Protein AF-A0A0R3Q5J1-F1 (afdb_monomer_lite)

Organism: NCBI:txid42155

Radius of gyration: 32.71 Å; chains: 1; bounding box: 83×54×122 Å

InterPro domains:
  IPR005113 uDENN domain [PF03456] (85-144)
  IPR005113 uDENN domain [SM00800] (21-146)
  IPR047278 DENN domain-containing protein 5A/B [PTHR46070] (20-180)

pLDDT: mean 70.29, std 20.66, range [32.12, 95.69]

Structure (mmCIF, N/CA/C/O backbone):
data_AF-A0A0R3Q5J1-F1
#
_entry.id   AF-A0A0R3Q5J1-F1
#
loop_
_atom_site.group_PDB
_atom_site.id
_atom_site.type_symbol
_atom_site.label_atom_id
_atom_site.label_alt_id
_atom_site.label_comp_id
_atom_site.label_asym_id
_atom_site.label_entity_id
_atom_site.label_seq_id
_atom_site.pdbx_PDB_ins_code
_atom_site.Cartn_x
_atom_site.Cartn_y
_atom_site.Cartn_z
_atom_site.occupancy
_atom_site.B_iso_or_equiv
_atom_site.auth_seq_id
_atom_site.auth_comp_id
_atom_site.auth_asym_id
_atom_site.auth_atom_id
_atom_site.pdbx_PDB_model_num
ATOM 1 N N . MET A 1 1 ? 65.270 -3.700 -10.634 1.00 36.34 1 MET A N 1
ATOM 2 C CA . MET A 1 1 ? 64.526 -2.887 -11.616 1.00 36.34 1 MET A CA 1
ATOM 3 C C . MET A 1 1 ? 63.838 -3.846 -12.575 1.00 36.34 1 MET A C 1
ATOM 5 O O . MET A 1 1 ? 64.521 -4.727 -13.073 1.00 36.34 1 MET A O 1
ATOM 9 N N . THR A 1 2 ? 62.514 -3.686 -12.718 1.00 37.38 2 THR A N 1
ATOM 10 C CA . THR A 1 2 ? 61.612 -4.167 -13.798 1.00 37.38 2 THR A CA 1
ATOM 11 C C . THR A 1 2 ? 61.575 -5.684 -14.066 1.00 37.38 2 THR A C 1
ATOM 13 O O . THR A 1 2 ? 62.514 -6.232 -14.625 1.00 37.38 2 THR A O 1
ATOM 16 N N . SER A 1 3 ? 60.611 -6.461 -13.552 1.00 37.09 3 SER A N 1
ATOM 17 C CA . SER A 1 3 ? 59.202 -6.620 -13.993 1.00 37.09 3 SER A CA 1
ATOM 18 C C . SER A 1 3 ? 59.037 -6.899 -15.493 1.00 37.09 3 SER A C 1
ATOM 20 O O . SER A 1 3 ? 59.401 -6.052 -16.300 1.00 37.09 3 SER A O 1
ATOM 22 N N . ASN A 1 4 ? 58.439 -8.047 -15.844 1.00 35.47 4 ASN A N 1
ATOM 23 C CA . ASN A 1 4 ? 57.252 -8.103 -16.712 1.00 35.47 4 ASN A CA 1
ATOM 24 C C . ASN A 1 4 ? 56.649 -9.517 -16.755 1.00 35.47 4 ASN A C 1
ATOM 26 O O . ASN A 1 4 ? 57.120 -10.420 -17.442 1.00 35.47 4 ASN A O 1
ATOM 30 N N . VAL A 1 5 ? 55.571 -9.655 -15.983 1.00 43.50 5 VAL A N 1
ATOM 31 C CA . VAL A 1 5 ? 54.496 -10.637 -16.135 1.00 43.50 5 VAL A CA 1
ATOM 32 C C . VAL A 1 5 ? 53.726 -10.281 -17.410 1.00 43.50 5 VAL A C 1
ATOM 34 O O . VAL A 1 5 ? 53.378 -9.121 -17.609 1.00 43.50 5 VAL A O 1
ATOM 37 N N . SER A 1 6 ? 53.472 -11.262 -18.273 1.00 46.75 6 SER A N 1
ATOM 38 C CA . SER A 1 6 ? 52.493 -11.128 -19.362 1.00 46.75 6 SER A CA 1
ATOM 39 C C . SER A 1 6 ? 51.085 -11.351 -18.814 1.00 46.75 6 SER A C 1
ATOM 41 O O . SER A 1 6 ? 50.919 -12.244 -17.981 1.00 46.75 6 SER A O 1
ATOM 43 N N . PRO A 1 7 ? 50.071 -10.639 -19.330 1.00 45.69 7 PRO A N 1
ATOM 44 C CA . PRO A 1 7 ? 48.776 -11.290 -19.461 1.00 45.69 7 PRO A CA 1
ATOM 45 C C . PRO A 1 7 ? 48.072 -11.047 -20.805 1.00 45.69 7 PRO A C 1
ATOM 47 O O . PRO A 1 7 ? 48.042 -9.949 -21.349 1.00 45.69 7 PRO A O 1
ATOM 50 N N . GLU A 1 8 ? 47.485 -12.152 -21.264 1.00 32.75 8 GLU A N 1
ATOM 51 C CA . GLU A 1 8 ? 46.110 -12.283 -21.752 1.00 32.75 8 GLU A CA 1
ATOM 52 C C . GLU A 1 8 ? 45.700 -11.655 -23.092 1.00 32.75 8 GLU A C 1
ATOM 54 O O . GLU A 1 8 ? 45.437 -10.468 -23.258 1.00 32.75 8 GLU A O 1
ATOM 59 N N . THR A 1 9 ? 45.510 -12.572 -24.042 1.00 38.91 9 THR A N 1
ATOM 60 C CA . THR A 1 9 ? 44.512 -12.472 -25.104 1.00 38.91 9 THR A CA 1
ATOM 61 C C . THR A 1 9 ? 43.126 -12.675 -24.494 1.00 38.91 9 THR A C 1
ATOM 63 O O . THR A 1 9 ? 42.808 -13.797 -24.107 1.00 38.91 9 THR A O 1
ATOM 66 N N . THR A 1 10 ? 42.278 -11.646 -24.499 1.00 33.38 10 THR A N 1
ATOM 67 C CA . THR A 1 10 ? 40.829 -11.851 -24.366 1.00 33.38 10 THR A CA 1
ATOM 68 C C . THR A 1 10 ? 40.083 -10.889 -25.280 1.00 33.38 10 THR A C 1
ATOM 70 O O . THR A 1 10 ? 39.911 -9.707 -25.002 1.00 33.38 10 THR A O 1
ATOM 73 N N . THR A 1 11 ? 39.701 -11.447 -26.425 1.00 32.12 11 THR A N 1
ATOM 74 C CA . THR A 1 11 ? 38.614 -11.084 -27.332 1.00 32.12 11 THR A CA 1
ATOM 75 C C . THR A 1 11 ? 37.695 -9.967 -26.833 1.00 32.12 11 THR A C 1
ATOM 77 O O . THR A 1 11 ? 36.874 -10.163 -25.935 1.00 32.12 11 THR A O 1
ATOM 80 N N . SER A 1 12 ? 37.768 -8.815 -27.501 1.00 34.44 12 SER A N 1
ATOM 81 C CA . SER A 1 12 ? 36.749 -7.769 -27.461 1.00 34.44 12 SER A CA 1
ATOM 82 C C . SER A 1 12 ? 35.427 -8.327 -27.989 1.00 34.44 12 SER A C 1
ATOM 84 O O . SER A 1 12 ? 35.148 -8.296 -29.189 1.00 34.44 12 SER A O 1
ATOM 86 N N . THR A 1 13 ? 34.617 -8.868 -27.085 1.00 32.47 13 THR A N 1
ATOM 87 C CA . THR A 1 13 ? 33.225 -9.209 -27.367 1.00 32.47 13 THR A CA 1
ATOM 88 C C . THR A 1 13 ? 32.446 -7.902 -27.346 1.00 32.47 13 THR A C 1
ATOM 90 O O . THR A 1 13 ? 31.990 -7.448 -26.300 1.00 32.47 13 THR A O 1
ATOM 93 N N . VAL A 1 14 ? 32.351 -7.259 -28.509 1.00 38.06 14 VAL A N 1
ATOM 94 C CA . VAL A 1 14 ? 31.327 -6.247 -28.774 1.00 38.06 14 VAL A CA 1
ATOM 95 C C . VAL A 1 14 ? 29.992 -6.949 -28.549 1.00 38.06 14 VAL A C 1
ATOM 97 O O . VAL A 1 14 ? 29.598 -7.800 -29.347 1.00 38.06 14 VAL A O 1
ATOM 100 N N . GLN A 1 15 ? 29.346 -6.672 -27.413 1.00 33.09 15 GLN A N 1
ATOM 101 C CA . GLN A 1 15 ? 28.006 -7.181 -27.162 1.00 33.09 15 GLN A CA 1
ATOM 102 C C . GLN A 1 15 ? 27.093 -6.656 -28.276 1.00 33.09 15 GLN A C 1
ATOM 104 O O . GLN A 1 15 ? 27.110 -5.454 -28.558 1.00 33.09 15 GLN A O 1
ATOM 109 N N . PRO A 1 16 ? 26.322 -7.535 -28.935 1.00 35.88 16 PRO A N 1
ATOM 110 C CA . PRO A 1 16 ? 25.357 -7.095 -29.918 1.00 35.88 16 PRO A CA 1
ATOM 111 C C . PRO A 1 16 ? 24.346 -6.212 -29.190 1.00 35.88 16 PRO A C 1
ATOM 113 O O . PRO A 1 16 ? 23.821 -6.604 -28.148 1.00 35.88 16 PRO A O 1
ATOM 116 N N . SER A 1 17 ? 24.098 -5.022 -29.735 1.00 49.28 17 SER A N 1
ATOM 117 C CA . SER A 1 17 ? 22.930 -4.207 -29.418 1.00 49.28 17 SER A CA 1
ATOM 118 C C . SER A 1 17 ? 21.705 -5.115 -29.506 1.00 49.28 17 SER A C 1
ATOM 120 O O . SER A 1 17 ? 21.282 -5.471 -30.610 1.00 49.28 17 SER A O 1
ATOM 122 N N . SER A 1 18 ? 21.220 -5.584 -28.355 1.00 49.28 18 SER A N 1
ATOM 123 C CA . SER A 1 18 ? 20.089 -6.498 -28.290 1.00 49.28 18 SER A CA 1
ATOM 124 C C . SER A 1 18 ? 18.917 -5.799 -28.949 1.00 49.28 18 SER A C 1
ATOM 126 O O . SER A 1 18 ? 18.608 -4.658 -28.599 1.00 49.28 18 SER A O 1
ATOM 128 N N . ALA A 1 19 ? 18.344 -6.470 -29.946 1.00 47.12 19 ALA A N 1
ATOM 129 C CA . ALA A 1 19 ? 17.137 -6.065 -30.637 1.00 47.12 19 ALA A CA 1
ATOM 130 C C . ALA A 1 19 ? 16.158 -5.426 -29.647 1.00 47.12 19 ALA A C 1
ATOM 132 O O . ALA A 1 19 ? 15.981 -5.937 -28.542 1.00 47.12 19 ALA A O 1
ATOM 133 N N . ASN A 1 20 ? 15.565 -4.294 -30.027 1.00 59.03 20 ASN A N 1
ATOM 134 C CA . ASN A 1 20 ? 14.457 -3.720 -29.280 1.00 59.03 20 ASN A CA 1
ATOM 135 C C . ASN A 1 20 ? 13.336 -4.767 -29.244 1.00 59.03 20 ASN A C 1
ATOM 137 O O . ASN A 1 20 ? 12.525 -4.843 -30.168 1.00 59.03 20 ASN A O 1
ATOM 141 N N . ASP A 1 21 ? 13.316 -5.576 -28.189 1.00 61.09 21 ASP A N 1
ATOM 142 C CA . ASP A 1 21 ? 12.186 -6.394 -27.787 1.00 61.09 21 ASP A CA 1
ATOM 143 C C . ASP A 1 21 ? 11.100 -5.408 -27.354 1.00 61.09 21 ASP A C 1
ATOM 145 O O . ASP A 1 21 ? 10.974 -5.045 -26.186 1.00 61.09 21 ASP A O 1
ATOM 149 N N . LEU A 1 22 ? 10.376 -4.874 -28.339 1.00 67.81 22 LEU A N 1
ATOM 150 C CA . LEU A 1 22 ? 9.268 -3.952 -28.130 1.00 67.81 22 LEU A CA 1
ATOM 151 C C . LEU A 1 22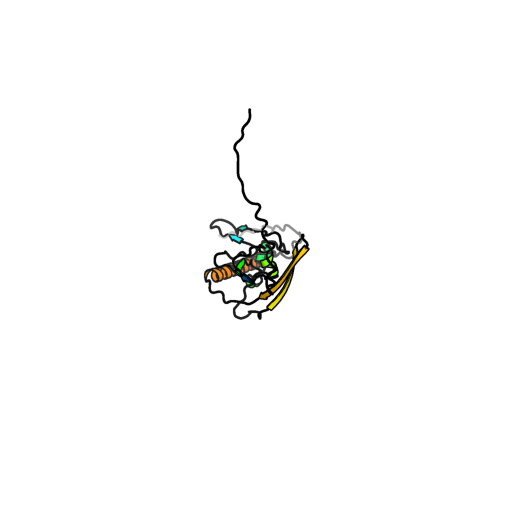 ? 8.133 -4.726 -27.457 1.00 67.81 22 LEU A C 1
ATOM 153 O O . LEU A 1 22 ? 7.233 -5.253 -28.110 1.00 67.81 22 LEU A O 1
ATOM 157 N N . THR A 1 23 ? 8.202 -4.830 -26.136 1.00 73.50 23 THR A N 1
ATOM 158 C CA . THR A 1 23 ? 7.112 -5.343 -25.314 1.00 73.50 23 THR A CA 1
ATOM 159 C C . THR A 1 23 ? 6.129 -4.213 -25.024 1.00 73.50 23 THR A C 1
ATOM 161 O O . THR A 1 23 ? 6.503 -3.047 -24.922 1.00 73.50 23 THR A O 1
ATOM 164 N N . LEU A 1 24 ? 4.840 -4.542 -24.920 1.00 81.81 24 LEU A N 1
ATOM 165 C CA . LEU A 1 24 ? 3.816 -3.557 -24.550 1.00 81.81 24 LEU A CA 1
ATOM 166 C C . LEU A 1 24 ? 3.981 -3.068 -23.103 1.00 81.81 24 LEU A C 1
ATOM 168 O O . LEU A 1 24 ? 3.527 -1.978 -22.767 1.00 81.81 24 LEU A O 1
ATOM 172 N N . VAL A 1 25 ? 4.588 -3.898 -22.251 1.00 85.75 25 VAL A N 1
ATOM 173 C CA . VAL A 1 25 ? 4.807 -3.653 -20.827 1.00 85.75 25 VAL A CA 1
ATOM 174 C C . VAL A 1 25 ? 6.177 -4.208 -20.454 1.00 85.75 25 VAL A C 1
ATOM 176 O O . VAL A 1 25 ? 6.401 -5.409 -20.589 1.00 85.75 25 VAL A O 1
ATOM 179 N N . ASP A 1 26 ? 7.051 -3.345 -19.935 1.00 84.94 26 ASP A N 1
ATOM 180 C CA . ASP A 1 26 ? 8.413 -3.726 -19.543 1.00 84.94 26 ASP A CA 1
ATOM 181 C C . ASP A 1 26 ? 8.437 -4.647 -18.315 1.00 84.94 26 ASP A C 1
ATOM 183 O O . ASP A 1 26 ? 9.295 -5.525 -18.196 1.00 84.94 26 ASP A O 1
ATOM 187 N N . TYR A 1 27 ? 7.532 -4.411 -17.358 1.00 87.31 27 TYR A N 1
ATOM 188 C CA . TYR A 1 27 ? 7.432 -5.180 -16.122 1.00 87.31 27 TYR A CA 1
ATOM 189 C C . TYR A 1 27 ? 6.101 -4.970 -15.390 1.00 87.31 27 TYR A C 1
ATOM 191 O O . TYR A 1 27 ? 5.410 -3.968 -15.562 1.00 87.31 27 TYR A O 1
ATOM 199 N N . PHE A 1 28 ? 5.811 -5.896 -14.483 1.00 90.75 28 PHE A N 1
ATOM 200 C CA . PHE A 1 28 ? 4.768 -5.822 -13.472 1.00 90.75 28 PHE A CA 1
ATOM 201 C C . PHE A 1 28 ? 5.412 -5.835 -12.087 1.00 90.75 28 PHE A C 1
ATOM 203 O O . PHE A 1 28 ? 6.414 -6.518 -11.867 1.00 90.75 28 PHE A O 1
ATOM 210 N N . VAL A 1 29 ? 4.822 -5.100 -11.150 1.00 92.06 29 VAL A N 1
ATOM 211 C CA . VAL A 1 29 ? 5.207 -5.104 -9.735 1.00 92.06 29 VAL A CA 1
ATOM 212 C C . VAL A 1 29 ? 3.961 -5.276 -8.881 1.00 92.06 29 VAL A C 1
ATOM 214 O O . VAL A 1 29 ? 2.929 -4.664 -9.152 1.00 92.06 29 VAL A O 1
ATOM 217 N N . LEU A 1 30 ? 4.069 -6.105 -7.849 1.00 93.25 30 LEU A N 1
ATOM 218 C CA . LEU A 1 30 ? 3.089 -6.217 -6.783 1.00 93.25 30 LEU A CA 1
ATOM 219 C C . LEU A 1 30 ? 3.676 -5.556 -5.539 1.00 93.25 30 LEU A C 1
ATOM 221 O O . LEU A 1 30 ? 4.748 -5.941 -5.075 1.00 93.25 30 LEU A O 1
ATOM 225 N N . VAL A 1 31 ? 2.977 -4.548 -5.028 1.00 92.44 31 VAL A N 1
ATOM 226 C CA . VAL A 1 31 ? 3.389 -3.739 -3.878 1.00 92.44 31 VAL A CA 1
ATOM 227 C C . VAL A 1 31 ? 2.342 -3.897 -2.782 1.00 92.44 31 VAL A C 1
ATOM 229 O O . VAL A 1 31 ? 1.148 -3.868 -3.074 1.00 92.44 31 VAL A O 1
ATOM 232 N N . GLY A 1 32 ? 2.772 -4.068 -1.535 1.00 90.94 32 GLY A N 1
ATOM 233 C CA . GLY A 1 32 ? 1.856 -4.274 -0.418 1.00 90.94 32 GLY A CA 1
ATOM 234 C C . G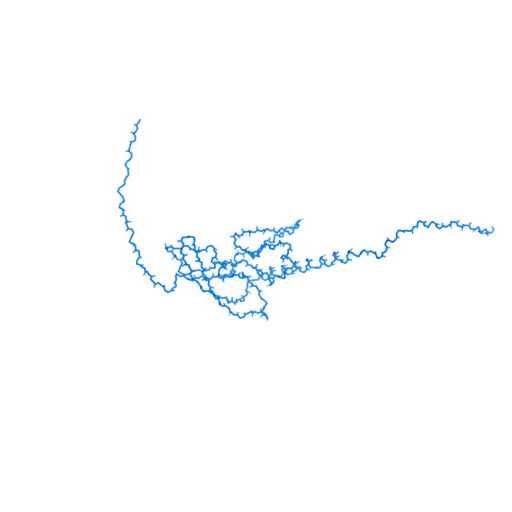LY A 1 32 ? 2.564 -4.418 0.924 1.00 90.94 32 GLY A C 1
ATOM 235 O O . GLY A 1 32 ? 3.678 -3.931 1.104 1.00 90.94 32 GLY A O 1
ATOM 236 N N . HIS A 1 33 ? 1.893 -5.067 1.873 1.00 88.75 33 HIS A N 1
ATOM 237 C CA . HIS A 1 33 ? 2.475 -5.414 3.166 1.00 88.75 33 HIS A CA 1
ATOM 238 C C . HIS A 1 33 ? 3.330 -6.680 3.048 1.00 88.75 33 HIS A C 1
ATOM 240 O O . HIS A 1 33 ? 2.835 -7.713 2.600 1.00 88.75 33 HIS A O 1
ATOM 246 N N . ASP A 1 34 ? 4.594 -6.613 3.465 1.00 86.50 34 ASP A N 1
ATOM 247 C CA . ASP A 1 34 ? 5.428 -7.804 3.639 1.00 86.50 34 ASP A CA 1
ATOM 248 C C . ASP A 1 34 ? 5.189 -8.399 5.029 1.00 86.50 34 ASP A C 1
ATOM 250 O O . ASP A 1 34 ? 5.483 -7.760 6.035 1.00 86.50 34 ASP A O 1
ATOM 254 N N . ASN A 1 35 ? 4.706 -9.642 5.075 1.00 78.88 35 ASN A N 1
ATOM 255 C CA . ASN A 1 35 ? 4.419 -10.373 6.314 1.00 78.88 35 ASN A CA 1
ATOM 256 C C . ASN A 1 35 ? 5.668 -10.611 7.188 1.00 78.88 35 ASN A C 1
ATOM 258 O O . ASN A 1 35 ? 5.547 -10.943 8.366 1.00 78.88 35 ASN A O 1
ATOM 262 N N . ASN A 1 36 ? 6.874 -10.495 6.622 1.00 73.06 36 ASN A N 1
ATOM 263 C CA . ASN A 1 36 ? 8.127 -10.591 7.377 1.00 73.06 36 ASN A CA 1
ATOM 264 C C . ASN A 1 36 ? 8.617 -9.229 7.876 1.00 73.06 36 ASN A C 1
ATOM 266 O O . ASN A 1 36 ? 9.463 -9.168 8.772 1.00 73.06 36 ASN A O 1
ATOM 270 N N . ALA A 1 37 ? 8.102 -8.142 7.303 1.00 66.06 37 ALA A N 1
ATOM 271 C CA . ALA A 1 37 ? 8.396 -6.800 7.754 1.00 66.06 37 ALA A CA 1
ATOM 272 C C . ALA A 1 37 ? 7.468 -6.448 8.920 1.00 66.06 37 ALA A C 1
ATOM 274 O O . ALA A 1 37 ? 6.251 -6.614 8.861 1.00 66.06 37 ALA A O 1
ATOM 275 N N . PHE A 1 38 ? 8.039 -5.898 9.991 1.00 63.00 38 PHE A N 1
ATOM 276 C CA . PHE A 1 38 ? 7.224 -5.221 10.994 1.00 63.00 38 PHE A CA 1
ATOM 277 C C . PHE A 1 38 ? 6.439 -4.099 10.317 1.00 63.00 38 PHE A C 1
ATOM 279 O O . PHE A 1 38 ? 6.951 -3.472 9.386 1.00 63.00 38 PHE A O 1
ATOM 286 N N . LEU A 1 39 ? 5.222 -3.822 10.794 1.00 61.94 39 LEU A N 1
ATOM 287 C CA . LEU A 1 39 ? 4.503 -2.636 10.354 1.00 61.94 39 LEU A CA 1
ATOM 288 C C . LEU A 1 39 ? 5.315 -1.397 10.697 1.00 61.94 39 LEU A C 1
ATOM 290 O O . LEU A 1 39 ? 5.275 -0.870 11.807 1.00 61.94 39 LEU A O 1
ATOM 294 N N . GLN A 1 40 ? 6.023 -0.912 9.694 1.00 58.16 40 GLN A N 1
ATOM 295 C CA . GLN A 1 40 ? 6.558 0.420 9.695 1.00 58.16 40 GLN A CA 1
ATOM 296 C C . GLN A 1 40 ? 5.376 1.305 9.321 1.00 58.16 40 GLN A C 1
ATOM 298 O O . GLN A 1 40 ? 5.110 1.595 8.155 1.00 58.16 40 GLN A O 1
ATOM 303 N N . ALA A 1 41 ? 4.636 1.757 10.335 1.00 51.03 41 ALA A N 1
ATOM 304 C CA . ALA A 1 41 ? 4.147 3.119 10.218 1.00 51.03 41 ALA A CA 1
ATOM 305 C C . ALA A 1 41 ? 5.380 3.993 9.942 1.00 51.03 41 ALA A C 1
ATOM 307 O O . ALA A 1 41 ? 6.509 3.605 10.250 1.00 51.03 41 ALA A O 1
ATOM 308 N N . THR A 1 42 ? 5.204 5.209 9.458 1.00 51.12 42 THR A N 1
ATOM 309 C CA . THR A 1 42 ? 6.289 6.206 9.415 1.00 51.12 42 THR A CA 1
ATOM 310 C C . THR A 1 42 ? 6.919 6.489 10.814 1.00 51.12 42 THR A C 1
ATOM 312 O O . THR A 1 42 ? 7.731 7.386 10.971 1.00 51.12 42 THR A O 1
ATOM 315 N N . ILE A 1 43 ? 6.583 5.695 11.839 1.00 45.69 43 ILE A N 1
ATOM 316 C CA . ILE A 1 43 ? 7.076 5.629 13.208 1.00 45.69 43 ILE A CA 1
ATOM 317 C C . ILE A 1 43 ? 7.260 4.143 13.592 1.00 45.69 43 ILE A C 1
ATOM 319 O O . ILE A 1 43 ? 6.282 3.394 13.634 1.00 45.69 43 ILE A O 1
ATOM 323 N N . LEU A 1 44 ? 8.481 3.715 13.939 1.00 48.09 44 LEU A N 1
ATOM 324 C CA . LEU A 1 44 ? 8.693 2.484 14.714 1.00 48.09 44 LEU A CA 1
ATOM 325 C C . LEU A 1 44 ? 8.483 2.798 16.201 1.00 48.09 44 LEU A C 1
ATOM 327 O O . LEU A 1 44 ? 9.187 3.643 16.750 1.00 48.09 44 LEU A O 1
ATOM 331 N N . ILE A 1 45 ? 7.537 2.113 16.851 1.00 47.81 45 ILE A N 1
ATOM 332 C CA . ILE A 1 45 ? 7.305 2.194 18.302 1.00 47.81 45 ILE A CA 1
ATOM 333 C C . ILE A 1 45 ? 7.974 0.985 18.958 1.00 47.81 45 ILE A C 1
ATOM 335 O O . ILE A 1 45 ? 7.486 -0.137 18.825 1.00 47.81 45 ILE A O 1
ATOM 339 N N . PHE A 1 46 ? 9.092 1.198 19.658 1.00 41.53 46 PHE A N 1
ATOM 340 C CA . PHE A 1 46 ? 9.702 0.168 20.504 1.00 41.53 46 PHE A CA 1
ATOM 341 C C . PHE A 1 46 ? 9.163 0.268 21.935 1.00 41.53 46 PHE A C 1
ATOM 343 O O . PHE A 1 46 ? 9.271 1.311 22.586 1.00 41.53 46 PHE A O 1
ATOM 350 N N . PHE A 1 47 ? 8.622 -0.842 22.439 1.00 43.81 47 PHE A N 1
ATOM 351 C CA . PHE A 1 47 ? 8.290 -1.014 23.851 1.00 43.81 47 PHE A CA 1
ATOM 352 C C . PHE A 1 47 ? 9.511 -1.587 24.580 1.00 43.81 47 PHE A C 1
ATOM 354 O O . PHE A 1 47 ? 9.971 -2.679 24.252 1.00 43.81 47 PHE A O 1
ATOM 361 N N . SER A 1 48 ? 10.040 -0.854 25.564 1.00 41.97 48 SER A N 1
ATOM 362 C CA . SER A 1 48 ? 10.998 -1.398 26.532 1.00 41.97 48 SER A CA 1
ATOM 363 C C . SER A 1 48 ? 10.324 -1.544 27.896 1.00 41.97 48 SER A C 1
ATOM 365 O O . SER A 1 48 ? 9.514 -0.703 28.282 1.00 41.97 48 SER A O 1
ATOM 367 N N . GLU A 1 49 ? 10.677 -2.602 28.626 1.00 51.41 49 GLU A N 1
ATOM 368 C CA . GLU A 1 49 ? 10.138 -2.948 29.953 1.00 51.41 49 GLU A CA 1
ATOM 369 C C . GLU A 1 49 ? 10.418 -1.891 31.041 1.00 51.41 49 GLU A C 1
ATOM 371 O O . GLU A 1 49 ? 9.908 -2.004 32.154 1.00 51.41 49 GLU A O 1
ATOM 376 N N . THR A 1 50 ? 11.227 -0.857 30.770 1.00 48.19 50 THR A N 1
ATOM 377 C CA . THR A 1 50 ? 11.683 0.065 31.822 1.00 48.19 50 THR A CA 1
ATOM 378 C C . THR A 1 50 ? 11.552 1.553 31.534 1.00 48.19 50 THR A C 1
ATOM 380 O O . THR A 1 50 ? 11.540 2.303 32.505 1.00 48.19 50 THR A O 1
ATOM 383 N N . PHE A 1 51 ? 11.406 2.039 30.297 1.00 42.31 51 PHE A N 1
ATOM 384 C CA . PHE A 1 51 ? 11.173 3.475 30.065 1.00 42.31 51 PHE A CA 1
ATOM 385 C C . PHE A 1 51 ? 10.581 3.772 28.674 1.00 42.31 51 PHE A C 1
ATOM 387 O O . PHE A 1 51 ? 10.636 2.937 27.775 1.00 42.31 51 PHE A O 1
ATOM 394 N N . GLN A 1 52 ? 9.986 4.966 28.572 1.00 42.56 52 GLN A N 1
ATOM 395 C CA . GLN A 1 52 ? 9.040 5.483 27.570 1.00 42.56 52 GLN A CA 1
ATOM 396 C C . GLN A 1 52 ? 9.188 5.021 26.110 1.00 42.56 52 GLN A C 1
ATOM 398 O O . GLN A 1 52 ? 10.293 4.837 25.613 1.00 42.56 52 GLN A O 1
ATOM 403 N N . ILE A 1 53 ? 8.027 4.943 25.441 1.00 49.06 53 ILE A N 1
ATOM 404 C CA . ILE A 1 53 ? 7.809 4.779 23.992 1.00 49.06 53 ILE A CA 1
ATOM 405 C C . ILE A 1 53 ? 8.962 5.419 23.205 1.00 49.06 53 ILE A C 1
ATOM 407 O O . ILE A 1 53 ? 9.052 6.642 23.097 1.00 49.06 53 ILE A O 1
ATOM 411 N N . LEU A 1 54 ? 9.858 4.585 22.673 1.00 44.25 54 LEU A N 1
ATOM 412 C CA . LEU A 1 54 ? 10.936 5.035 21.803 1.00 44.25 54 LEU A CA 1
ATOM 413 C C . LEU A 1 54 ? 10.388 5.056 20.378 1.00 44.25 54 LEU A C 1
ATOM 415 O O . LEU A 1 54 ? 10.246 4.008 19.747 1.00 44.25 54 LEU A O 1
ATOM 419 N N . VAL A 1 55 ? 10.058 6.255 19.900 1.00 44.84 55 VAL A N 1
ATOM 420 C CA . VAL A 1 55 ? 9.719 6.500 18.498 1.00 44.84 55 VAL A CA 1
ATOM 421 C C . VAL A 1 55 ? 11.019 6.625 17.711 1.00 44.84 55 VAL A C 1
ATOM 423 O O . VAL A 1 55 ? 11.719 7.629 17.831 1.00 44.84 55 VAL A O 1
ATOM 426 N N . LEU A 1 56 ? 11.361 5.609 16.918 1.00 39.81 56 LEU A N 1
ATOM 427 C CA . LEU A 1 56 ? 12.480 5.692 15.982 1.00 39.81 56 LEU A CA 1
ATOM 428 C C . LEU A 1 56 ? 11.947 6.003 14.578 1.00 39.81 56 LEU A C 1
ATOM 430 O O . LEU A 1 56 ? 11.127 5.267 14.028 1.00 39.81 56 LEU A O 1
ATOM 434 N N . PHE A 1 57 ? 12.420 7.110 14.010 1.00 41.53 57 PHE A N 1
ATOM 435 C CA . PHE A 1 57 ? 12.103 7.549 12.655 1.00 41.53 57 PHE A CA 1
ATOM 436 C C . PHE A 1 57 ? 13.113 6.925 11.680 1.00 41.53 57 PHE A C 1
ATOM 438 O O . PHE A 1 57 ? 14.317 7.143 11.817 1.00 41.53 57 PHE A O 1
ATOM 445 N N . GLN A 1 58 ? 12.646 6.146 10.705 1.00 36.03 58 GLN A N 1
ATOM 446 C CA . GLN A 1 58 ? 13.415 5.899 9.484 1.00 36.03 58 GLN A CA 1
ATOM 447 C C . GLN A 1 58 ? 12.920 6.913 8.454 1.00 36.03 58 GLN A C 1
ATOM 449 O O . GLN A 1 58 ? 11.814 6.792 7.927 1.00 36.03 58 GLN A O 1
ATOM 454 N N . ILE A 1 59 ? 13.722 7.956 8.235 1.00 36.81 59 ILE A N 1
ATOM 455 C CA . ILE A 1 59 ? 13.532 8.876 7.112 1.00 36.81 59 ILE A CA 1
ATOM 456 C C . ILE A 1 59 ? 14.021 8.128 5.880 1.00 36.81 59 ILE A C 1
ATOM 458 O O . ILE A 1 59 ? 15.226 8.041 5.665 1.00 36.81 59 ILE A O 1
ATOM 462 N N . GLU A 1 60 ? 13.114 7.610 5.062 1.00 36.28 60 GLU A N 1
ATOM 463 C CA . GLU A 1 60 ? 13.451 7.436 3.653 1.00 36.28 60 GLU A CA 1
ATOM 464 C C . GLU A 1 60 ? 13.296 8.811 2.978 1.00 36.28 60 GLU A C 1
ATOM 466 O O . GLU A 1 60 ? 12.246 9.458 3.119 1.00 36.28 60 GLU A O 1
ATOM 471 N N . PRO A 1 61 ? 14.341 9.327 2.309 1.00 32.97 61 PRO A N 1
ATOM 472 C CA . PRO A 1 61 ? 14.365 10.684 1.783 1.00 32.97 61 PRO A CA 1
ATOM 473 C C . PRO A 1 61 ? 13.469 10.762 0.541 1.00 32.97 61 PRO A C 1
ATOM 475 O O . PRO A 1 61 ? 13.924 10.555 -0.577 1.00 32.97 61 PRO A O 1
ATOM 478 N N . GLY A 1 62 ? 12.175 11.043 0.718 1.00 37.69 62 GLY A N 1
ATOM 479 C CA . GLY A 1 62 ? 11.284 11.195 -0.442 1.00 37.69 62 GLY A CA 1
ATOM 480 C C . GLY A 1 62 ? 9.782 11.351 -0.202 1.00 37.69 62 GLY A C 1
ATOM 481 O O . GLY A 1 62 ? 9.042 11.443 -1.176 1.00 37.69 62 GLY A O 1
ATOM 482 N N . GLY A 1 63 ? 9.297 11.393 1.042 1.00 42.19 63 GLY A N 1
ATOM 483 C CA . GLY A 1 63 ? 7.871 11.567 1.344 1.00 42.19 63 GLY A CA 1
ATOM 484 C C . GLY A 1 63 ? 7.587 12.898 2.032 1.00 42.19 63 GLY A C 1
ATOM 485 O O . GLY A 1 63 ? 7.975 13.105 3.178 1.00 42.19 63 GLY A O 1
ATOM 486 N N . THR A 1 64 ? 6.894 13.811 1.353 1.00 44.22 64 THR A N 1
ATOM 487 C CA . THR A 1 64 ? 6.350 15.029 1.965 1.00 44.22 64 THR A CA 1
ATOM 488 C C . THR A 1 64 ? 5.346 14.647 3.049 1.00 44.22 64 THR A C 1
ATOM 490 O O . THR A 1 64 ? 4.315 14.067 2.717 1.00 44.22 64 THR A O 1
ATOM 493 N N . ASN A 1 65 ? 5.685 14.930 4.310 1.00 46.41 65 ASN A N 1
ATOM 494 C CA . ASN A 1 65 ? 4.847 15.409 5.422 1.00 46.41 65 ASN A CA 1
ATOM 495 C C . ASN A 1 65 ? 5.601 15.096 6.726 1.00 46.41 65 ASN A C 1
ATOM 497 O O . ASN A 1 65 ? 5.444 14.020 7.296 1.00 46.41 65 ASN A O 1
ATOM 501 N N . ASN A 1 66 ? 6.438 16.033 7.184 1.00 50.06 66 ASN A N 1
ATOM 502 C CA . ASN A 1 66 ? 7.008 16.020 8.537 1.00 50.06 66 ASN A CA 1
ATOM 503 C C . ASN A 1 66 ? 5.878 16.273 9.553 1.00 50.06 66 ASN A C 1
ATOM 505 O O . ASN A 1 66 ? 5.783 17.364 10.110 1.00 50.06 66 ASN A O 1
ATOM 509 N N . LEU A 1 67 ? 4.984 15.302 9.751 1.00 54.59 67 LEU A N 1
ATOM 510 C CA . LEU A 1 67 ? 4.200 15.258 10.980 1.00 54.59 67 LEU A CA 1
ATOM 511 C C . LEU A 1 67 ? 5.160 14.845 12.086 1.00 54.59 67 LEU A C 1
ATOM 513 O O . LEU A 1 67 ? 5.843 13.825 11.971 1.00 54.59 67 LEU A O 1
ATOM 517 N N . ASP A 1 68 ? 5.223 15.655 13.138 1.00 58.50 68 ASP A N 1
ATOM 518 C CA . ASP A 1 68 ? 5.988 15.306 14.327 1.00 58.50 68 ASP A CA 1
ATOM 519 C C . ASP A 1 68 ? 5.487 13.949 14.851 1.00 58.50 68 ASP A C 1
ATOM 521 O O . ASP A 1 68 ? 4.294 13.639 14.788 1.00 58.50 68 ASP A O 1
ATOM 525 N N . ALA A 1 69 ? 6.390 13.119 15.363 1.00 59.22 69 ALA A N 1
ATOM 526 C CA . ALA A 1 69 ? 6.077 11.783 15.867 1.00 59.22 69 ALA A CA 1
ATOM 527 C C . ALA A 1 69 ? 4.911 11.796 16.873 1.00 59.22 69 ALA A C 1
ATOM 529 O O . ALA A 1 69 ? 4.081 10.885 16.912 1.00 59.22 69 ALA A O 1
ATOM 530 N N . ALA A 1 70 ? 4.836 12.868 17.662 1.00 65.38 70 ALA A N 1
ATOM 531 C CA . ALA A 1 70 ? 3.766 13.114 18.612 1.00 65.38 70 ALA A CA 1
ATOM 532 C C . ALA A 1 70 ? 2.404 13.353 17.940 1.00 65.38 70 ALA A C 1
ATOM 534 O O . ALA A 1 70 ? 1.381 12.964 18.493 1.00 65.38 70 ALA A O 1
ATOM 535 N N . GLU A 1 71 ? 2.369 13.967 16.757 1.00 71.38 71 GLU A N 1
ATOM 536 C CA . GLU A 1 71 ? 1.137 14.300 16.040 1.00 71.38 71 GLU A CA 1
ATOM 537 C C . GLU A 1 71 ? 0.441 13.048 15.494 1.00 71.38 71 GLU A C 1
ATOM 539 O O . GLU A 1 71 ? -0.775 12.900 15.614 1.00 71.38 71 GLU A O 1
ATOM 544 N N . LEU A 1 72 ? 1.218 12.080 15.003 1.00 73.56 72 LEU A N 1
ATOM 545 C CA . LEU A 1 72 ? 0.692 10.800 14.523 1.00 73.56 72 LEU A CA 1
ATOM 546 C C . LEU A 1 72 ? 0.022 9.974 15.631 1.00 73.56 72 LEU A C 1
ATOM 548 O O . LEU A 1 72 ? -0.918 9.232 15.342 1.00 73.56 72 LEU A O 1
ATOM 552 N N . LEU A 1 73 ? 0.425 10.133 16.899 1.00 77.69 73 LEU A N 1
ATOM 553 C CA . LEU A 1 73 ? -0.256 9.495 18.033 1.00 77.69 73 LEU A CA 1
ATOM 554 C C . LEU A 1 73 ? -1.698 9.994 18.209 1.00 77.69 73 LEU A C 1
ATOM 556 O O . LEU A 1 73 ? -2.539 9.247 18.709 1.00 77.69 73 LEU A O 1
ATOM 560 N N . TYR A 1 74 ? -2.007 11.211 17.754 1.00 83.38 74 TYR A N 1
ATOM 561 C CA . TYR A 1 74 ? -3.359 11.779 17.765 1.00 83.38 74 TYR A CA 1
ATOM 562 C C . TYR A 1 74 ? -4.172 11.441 16.513 1.00 83.38 74 TYR A C 1
ATOM 564 O O . TYR A 1 74 ? -5.367 11.723 16.484 1.00 83.38 74 TYR A O 1
ATOM 572 N N . ILE A 1 75 ? -3.561 10.813 15.508 1.00 86.94 75 ILE A N 1
ATOM 573 C CA . ILE A 1 75 ? -4.262 10.321 14.321 1.00 86.94 75 ILE A CA 1
ATOM 574 C C . ILE A 1 75 ? -4.681 8.864 14.572 1.00 86.94 75 ILE A C 1
ATOM 576 O O . ILE A 1 75 ? -3.825 8.056 14.968 1.00 86.94 75 ILE A O 1
ATOM 580 N N . PRO A 1 76 ? -5.958 8.495 14.351 1.00 89.12 76 PRO A N 1
ATOM 581 C CA . PRO A 1 76 ? -6.420 7.117 14.485 1.00 89.12 76 PRO A CA 1
ATOM 582 C C . PRO A 1 76 ? -5.593 6.155 13.617 1.00 89.12 76 PRO A C 1
ATOM 584 O O . PRO A 1 76 ? -5.318 6.484 12.465 1.00 89.12 76 PRO A O 1
ATOM 587 N N . PRO A 1 77 ? -5.219 4.952 14.097 1.00 89.00 77 PRO A N 1
ATOM 588 C CA . PRO A 1 77 ? -4.357 4.031 13.345 1.00 89.00 77 PRO A CA 1
ATOM 589 C C . PRO A 1 77 ? -4.837 3.715 11.921 1.00 89.00 77 PRO A C 1
ATOM 591 O O . PRO A 1 77 ? -4.033 3.697 10.998 1.00 89.00 77 PRO A O 1
ATOM 594 N N . LEU A 1 78 ? -6.146 3.551 11.718 1.00 90.31 78 LEU A N 1
ATOM 595 C CA . LEU A 1 78 ? -6.725 3.278 10.394 1.00 90.31 78 LEU A CA 1
ATOM 596 C C . LEU A 1 78 ? -6.657 4.481 9.434 1.00 90.31 78 LEU A C 1
ATOM 598 O O . LEU A 1 78 ? -6.724 4.312 8.221 1.00 90.31 78 LEU A O 1
ATOM 602 N N . GLU A 1 79 ? -6.487 5.696 9.958 1.00 89.69 79 GLU A N 1
ATOM 603 C CA . GLU A 1 79 ? -6.310 6.910 9.155 1.00 89.69 79 GLU A CA 1
ATOM 604 C C . GLU A 1 79 ? -4.836 7.182 8.816 1.00 89.69 79 GLU A C 1
ATOM 606 O O . GLU A 1 79 ? -4.541 8.021 7.956 1.00 89.69 79 GLU A O 1
ATOM 611 N N . ARG A 1 80 ? -3.904 6.452 9.446 1.00 86.94 80 ARG A N 1
ATOM 612 C CA . ARG A 1 80 ? -2.465 6.564 9.187 1.00 86.94 80 ARG A CA 1
ATOM 613 C C . ARG A 1 80 ? -2.086 5.936 7.845 1.00 86.94 80 ARG A C 1
ATOM 615 O O . ARG A 1 80 ? -2.795 5.109 7.275 1.00 86.94 80 ARG A O 1
ATOM 622 N N . SER A 1 81 ? -0.922 6.348 7.355 1.00 85.50 81 SER A N 1
ATOM 623 C CA . SER A 1 81 ? -0.255 5.758 6.199 1.00 85.50 81 SER A CA 1
ATOM 624 C C . SER A 1 81 ? 0.902 4.885 6.675 1.00 85.50 81 SER A C 1
ATOM 626 O O . SER A 1 81 ? 1.709 5.319 7.498 1.00 85.50 81 SER A O 1
ATOM 628 N N . TYR A 1 82 ? 0.991 3.671 6.142 1.00 86.69 82 TYR A N 1
ATOM 629 C CA . TYR A 1 82 ? 2.040 2.701 6.439 1.00 86.69 82 TYR A CA 1
ATOM 630 C C . TYR A 1 82 ? 2.955 2.514 5.228 1.00 86.69 82 TYR A C 1
ATOM 632 O O . TYR A 1 82 ? 2.581 2.803 4.086 1.00 86.69 82 TYR A O 1
ATOM 640 N N . VAL A 1 83 ? 4.169 2.036 5.485 1.00 85.38 83 VAL A N 1
ATOM 641 C CA . VAL A 1 83 ? 5.155 1.744 4.447 1.00 85.38 83 VAL A CA 1
ATOM 642 C C . VAL A 1 83 ? 4.778 0.437 3.752 1.00 85.38 83 VAL A C 1
ATOM 644 O O . VAL A 1 83 ? 4.525 -0.578 4.402 1.00 85.38 83 VAL A O 1
ATOM 647 N N . ALA A 1 84 ? 4.731 0.478 2.424 1.00 88.00 84 ALA A N 1
ATOM 648 C CA . ALA A 1 84 ? 4.600 -0.705 1.585 1.00 88.00 84 ALA A CA 1
ATOM 649 C C . ALA A 1 84 ? 5.974 -1.153 1.075 1.00 88.00 84 ALA A C 1
ATOM 651 O O . ALA A 1 84 ? 6.934 -0.382 1.061 1.00 88.00 84 ALA A O 1
ATOM 652 N N . SER A 1 85 ? 6.057 -2.389 0.605 1.00 89.44 85 SER A N 1
ATOM 653 C CA . SER A 1 85 ? 7.245 -2.951 -0.028 1.00 89.44 85 SER A CA 1
ATOM 654 C C . SER A 1 85 ? 6.882 -3.639 -1.340 1.00 89.44 85 SER A C 1
ATOM 656 O O . SER A 1 85 ? 5.726 -3.992 -1.588 1.00 89.44 85 SER A O 1
ATOM 658 N N . VAL A 1 86 ? 7.876 -3.810 -2.213 1.00 90.31 86 VAL A N 1
ATOM 659 C CA . VAL A 1 86 ? 7.732 -4.651 -3.406 1.00 90.31 86 VAL A CA 1
ATOM 660 C C . VAL A 1 86 ? 7.723 -6.108 -2.949 1.00 90.31 86 VAL A C 1
ATOM 662 O O . VAL A 1 86 ? 8.715 -6.589 -2.411 1.00 90.31 86 VAL A O 1
ATOM 665 N N . LEU A 1 87 ? 6.603 -6.796 -3.162 1.00 90.31 87 LEU A N 1
ATOM 666 C CA . LEU A 1 87 ? 6.417 -8.199 -2.791 1.00 90.31 87 LEU A CA 1
ATOM 667 C C . LEU A 1 87 ? 6.898 -9.128 -3.902 1.00 90.31 87 LEU A C 1
ATOM 669 O O . LEU A 1 87 ? 7.589 -10.110 -3.653 1.00 90.31 87 LEU A O 1
ATOM 673 N N . TYR A 1 88 ? 6.524 -8.802 -5.140 1.00 90.19 88 TYR A N 1
ATOM 674 C CA . TYR A 1 88 ? 6.860 -9.587 -6.320 1.00 90.19 88 TYR A CA 1
ATOM 675 C C . TYR A 1 88 ? 7.027 -8.675 -7.526 1.00 90.19 88 TYR A C 1
ATOM 677 O O . TYR A 1 88 ? 6.408 -7.614 -7.620 1.00 90.19 88 TYR A O 1
ATOM 685 N N . HIS A 1 89 ? 7.815 -9.121 -8.495 1.00 90.62 89 HIS A N 1
ATOM 686 C CA . HIS A 1 89 ? 7.924 -8.465 -9.786 1.00 90.62 89 HIS A CA 1
ATOM 687 C C . HIS A 1 89 ? 8.099 -9.487 -10.901 1.00 90.62 89 HIS A C 1
ATOM 689 O O . HIS A 1 89 ? 8.624 -10.581 -10.701 1.00 90.62 89 HIS A O 1
ATOM 695 N N . PHE A 1 90 ? 7.661 -9.113 -12.096 1.00 88.38 90 PHE A N 1
ATOM 696 C CA . PHE A 1 90 ? 7.799 -9.923 -13.297 1.00 88.38 90 PHE A CA 1
ATOM 697 C C . PHE A 1 90 ? 8.216 -9.035 -14.474 1.00 88.38 90 PHE A C 1
ATOM 699 O O . PHE A 1 90 ? 7.634 -7.965 -14.630 1.00 88.38 90 PHE A O 1
ATOM 706 N N . PRO A 1 91 ? 9.165 -9.450 -15.330 1.00 88.38 91 PRO A N 1
ATOM 707 C CA . PRO A 1 91 ? 9.968 -10.673 -15.245 1.00 88.38 91 PRO A CA 1
ATOM 708 C C . PRO A 1 91 ? 10.982 -10.640 -14.089 1.00 88.38 91 PRO A C 1
ATOM 710 O O . PRO A 1 91 ? 11.469 -9.577 -13.713 1.00 88.38 91 PRO A O 1
ATOM 713 N N . GLU A 1 92 ? 11.316 -11.811 -13.534 1.00 78.62 92 GLU A N 1
ATOM 714 C CA . GLU A 1 92 ? 12.145 -11.940 -12.320 1.00 78.62 92 GLU A CA 1
ATOM 715 C C . GLU A 1 92 ? 13.572 -11.388 -12.502 1.00 78.62 92 GLU A C 1
ATOM 717 O O . GLU A 1 92 ? 14.112 -10.742 -11.604 1.00 78.62 92 GLU A O 1
ATOM 722 N N . ARG A 1 93 ? 14.164 -11.564 -13.693 1.00 67.94 93 ARG A N 1
ATOM 723 C CA . ARG A 1 93 ? 15.426 -10.913 -14.077 1.00 67.94 93 ARG A CA 1
ATOM 724 C C . ARG A 1 93 ? 15.180 -9.838 -15.124 1.00 67.94 93 ARG A C 1
ATOM 726 O O . ARG A 1 93 ? 14.708 -10.142 -16.217 1.00 67.94 93 ARG A O 1
ATOM 733 N N . ARG A 1 94 ? 15.611 -8.610 -14.828 1.00 68.88 94 ARG A N 1
ATOM 734 C CA . ARG A 1 94 ? 15.771 -7.540 -15.820 1.00 68.88 94 ARG A CA 1
ATOM 735 C C . ARG A 1 94 ? 17.252 -7.356 -16.131 1.00 68.88 94 ARG A C 1
ATOM 737 O O . ARG A 1 94 ? 18.039 -7.075 -15.236 1.00 68.88 94 ARG A O 1
ATOM 744 N N . SER A 1 95 ? 17.629 -7.532 -17.394 1.00 61.03 95 SER A N 1
ATOM 745 C CA . SER A 1 95 ? 19.015 -7.381 -17.859 1.00 61.03 95 SER A CA 1
ATOM 746 C C . SER A 1 95 ? 19.437 -5.922 -18.049 1.00 61.03 95 SER A C 1
ATOM 748 O O . SER A 1 95 ? 20.629 -5.641 -18.028 1.00 61.03 95 SER A O 1
ATOM 750 N N . ALA A 1 96 ? 18.482 -5.003 -18.227 1.00 64.94 96 ALA A N 1
ATOM 751 C CA . ALA A 1 96 ? 18.771 -3.628 -18.638 1.00 64.94 96 ALA A CA 1
ATOM 752 C C . ALA A 1 96 ? 18.434 -2.549 -17.591 1.00 64.94 96 ALA A C 1
ATOM 754 O O . ALA A 1 96 ? 18.995 -1.459 -17.662 1.00 64.94 96 ALA A O 1
ATOM 755 N N . TYR A 1 97 ? 17.552 -2.813 -16.613 1.00 68.19 97 TYR A N 1
ATOM 756 C CA . TYR A 1 97 ? 17.034 -1.758 -15.728 1.00 68.19 97 TYR A CA 1
ATOM 757 C C . TYR A 1 97 ? 16.692 -2.257 -14.316 1.00 68.19 97 TYR A C 1
ATOM 759 O O . TYR A 1 97 ? 15.903 -3.188 -14.159 1.00 68.19 97 TYR A O 1
ATOM 767 N N . SER A 1 98 ? 17.210 -1.577 -13.289 1.00 73.31 98 SER A N 1
ATOM 768 C CA . SER A 1 98 ? 16.772 -1.722 -11.889 1.00 73.31 98 SER A CA 1
ATOM 769 C C . SER A 1 98 ? 15.436 -1.009 -11.644 1.00 73.31 98 SER A C 1
ATOM 771 O O . SER A 1 98 ? 14.992 -0.179 -12.449 1.00 73.31 98 SER A O 1
ATOM 773 N N . PHE A 1 99 ? 14.720 -1.358 -10.569 1.00 76.88 99 PHE A N 1
ATOM 774 C CA . PHE A 1 99 ? 13.508 -0.618 -10.194 1.00 76.88 99 PHE A CA 1
ATOM 775 C C . PHE A 1 99 ? 13.896 0.759 -9.658 1.00 76.88 99 PHE A C 1
ATOM 777 O O . PHE A 1 99 ? 14.906 0.856 -8.961 1.00 76.88 99 PHE A O 1
ATOM 784 N N . PRO A 1 100 ? 13.139 1.820 -9.992 1.00 81.75 100 PRO A N 1
ATOM 785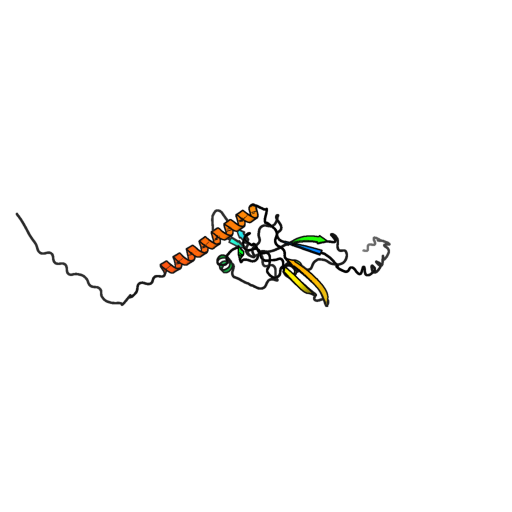 C CA . PRO A 1 100 ? 13.309 3.081 -9.290 1.00 81.75 100 PRO A CA 1
ATOM 786 C C . PRO A 1 100 ? 13.001 2.854 -7.805 1.00 81.75 100 PRO A C 1
ATOM 788 O O . PRO A 1 100 ? 12.041 2.150 -7.483 1.00 81.75 100 PRO A O 1
ATOM 791 N N . SER A 1 101 ? 13.800 3.442 -6.916 1.00 82.06 101 SER A N 1
ATOM 792 C CA . SER A 1 101 ? 13.577 3.414 -5.462 1.00 82.06 101 SER A CA 1
ATOM 793 C C . SER A 1 101 ? 12.178 3.912 -5.098 1.00 82.06 101 SER A C 1
ATOM 795 O O . SER A 1 101 ? 11.551 3.429 -4.162 1.00 82.06 101 SER A O 1
ATOM 797 N N . GLU A 1 102 ? 11.641 4.822 -5.907 1.00 87.31 102 GLU A N 1
ATOM 798 C CA . GLU A 1 102 ? 10.355 5.475 -5.706 1.00 87.31 102 GLU A CA 1
ATOM 799 C C . GLU A 1 102 ? 9.173 4.639 -6.219 1.00 87.31 102 GLU A C 1
ATOM 801 O O . GLU A 1 102 ? 8.032 5.086 -6.109 1.00 87.31 102 GLU A O 1
ATOM 806 N N . ILE A 1 103 ? 9.398 3.446 -6.797 1.00 89.25 103 ILE A N 1
ATOM 807 C CA . ILE A 1 103 ? 8.326 2.654 -7.429 1.00 89.25 103 ILE A CA 1
ATOM 808 C C . ILE A 1 103 ? 7.167 2.386 -6.467 1.00 89.25 103 ILE A C 1
ATOM 810 O O . ILE A 1 103 ? 6.008 2.488 -6.858 1.00 89.25 103 ILE A O 1
ATOM 814 N N . VAL A 1 104 ? 7.476 2.125 -5.196 1.00 90.56 104 VAL A N 1
ATOM 815 C CA . VAL A 1 104 ? 6.484 1.903 -4.140 1.00 90.56 104 VAL A CA 1
ATOM 816 C C . VAL A 1 104 ? 5.617 3.146 -3.950 1.00 90.56 104 VAL A C 1
ATOM 818 O O . VAL A 1 104 ? 4.394 3.046 -3.984 1.00 90.56 104 VAL A O 1
ATOM 821 N N . SER A 1 105 ? 6.233 4.322 -3.820 1.00 89.81 105 SER A N 1
ATOM 822 C CA . SER A 1 105 ? 5.532 5.600 -3.643 1.00 89.81 105 SER A CA 1
ATOM 823 C C . SER A 1 105 ? 4.715 5.996 -4.875 1.00 89.81 105 SER A C 1
ATOM 825 O O . SER A 1 105 ? 3.654 6.601 -4.748 1.00 89.81 105 SER A O 1
ATOM 827 N N . LEU A 1 106 ? 5.168 5.628 -6.077 1.00 90.56 106 LEU A N 1
ATOM 828 C CA . LEU A 1 106 ? 4.425 5.846 -7.322 1.00 90.56 106 LEU A CA 1
ATOM 829 C C . LEU A 1 106 ? 3.209 4.915 -7.430 1.00 90.56 106 LEU A C 1
ATOM 831 O O . LEU A 1 106 ? 2.131 5.345 -7.850 1.00 90.56 106 LEU A O 1
ATOM 835 N N . CYS A 1 107 ? 3.366 3.654 -7.023 1.00 91.25 107 CYS A N 1
ATOM 836 C CA . CYS A 1 107 ? 2.286 2.676 -6.970 1.00 91.25 107 CYS A CA 1
ATOM 837 C C . CYS A 1 107 ? 1.284 2.979 -5.854 1.00 91.25 107 CYS A C 1
ATOM 839 O O . CYS A 1 107 ? 0.101 2.759 -6.059 1.00 91.25 107 CYS A O 1
ATOM 841 N N . MET A 1 108 ? 1.719 3.499 -4.705 1.00 89.75 108 MET A N 1
ATOM 842 C CA . MET A 1 108 ? 0.871 3.807 -3.549 1.00 89.75 108 MET A CA 1
ATOM 843 C C . MET A 1 108 ? 1.148 5.230 -3.032 1.00 89.75 108 MET A C 1
ATOM 845 O O . MET A 1 108 ? 1.747 5.400 -1.971 1.00 89.75 108 MET A O 1
ATOM 849 N N . PRO A 1 109 ? 0.671 6.284 -3.724 1.00 86.88 109 PRO A N 1
ATOM 850 C CA . PRO A 1 109 ? 0.981 7.676 -3.369 1.00 86.88 109 PRO A CA 1
ATOM 851 C C . PRO A 1 109 ? 0.380 8.119 -2.029 1.00 86.88 109 PRO A C 1
ATOM 853 O O . PRO A 1 109 ? 0.820 9.102 -1.442 1.00 86.88 109 PRO A O 1
ATOM 856 N N . LYS A 1 110 ? -0.635 7.400 -1.537 1.00 87.25 110 LYS A N 1
ATOM 857 C CA . LYS A 1 110 ? -1.248 7.605 -0.214 1.00 87.25 110 LYS A CA 1
ATOM 858 C C . LYS A 1 110 ? -0.728 6.616 0.842 1.00 87.25 110 LYS A C 1
ATOM 860 O O . LYS A 1 110 ? -1.324 6.536 1.915 1.00 87.25 110 LYS A O 1
ATOM 865 N N . GLY A 1 111 ? 0.316 5.859 0.493 1.00 86.94 111 GLY A N 1
ATOM 866 C CA . GLY A 1 111 ? 0.860 4.732 1.242 1.00 86.94 111 GLY A CA 1
ATOM 867 C C . GLY A 1 111 ? -0.117 3.574 1.433 1.00 86.94 111 GLY A C 1
ATOM 868 O O . GLY A 1 111 ? -1.218 3.549 0.873 1.00 86.94 111 GLY A O 1
ATOM 869 N N . LEU A 1 112 ? 0.320 2.590 2.218 1.00 89.12 112 LEU A N 1
ATOM 870 C CA . LEU A 1 112 ? -0.490 1.442 2.599 1.00 89.12 112 LEU A CA 1
ATOM 871 C C . LEU A 1 112 ? -1.500 1.862 3.668 1.00 89.12 112 LEU A C 1
ATOM 873 O O . LEU A 1 112 ? -1.148 2.534 4.638 1.00 89.12 112 LEU A O 1
ATOM 877 N N . LYS A 1 113 ? -2.756 1.452 3.498 1.00 89.94 113 LYS A N 1
ATOM 878 C CA . LYS A 1 113 ? -3.848 1.770 4.418 1.00 89.94 113 LYS A CA 1
ATOM 879 C C . LYS A 1 113 ? -4.602 0.520 4.819 1.00 89.94 113 LYS A C 1
ATOM 881 O O . LYS A 1 113 ? -4.735 -0.412 4.029 1.00 89.94 113 LYS A O 1
ATOM 886 N N . PHE A 1 114 ? -5.131 0.557 6.032 1.00 91.38 114 PHE A N 1
ATOM 887 C CA . PHE A 1 114 ? -5.942 -0.505 6.597 1.00 91.38 114 PHE A CA 1
ATOM 888 C C . PHE A 1 114 ? -7.361 -0.009 6.784 1.00 91.38 114 PHE A C 1
ATOM 890 O O . PHE A 1 114 ? -7.587 1.133 7.178 1.00 91.38 114 PHE A O 1
ATOM 897 N N . TYR A 1 115 ? -8.308 -0.893 6.514 1.00 91.12 115 TYR A N 1
ATOM 898 C CA . TYR A 1 115 ? -9.727 -0.611 6.612 1.00 91.12 115 TYR A CA 1
ATOM 899 C C . TYR A 1 115 ? -10.390 -1.696 7.441 1.00 91.12 115 TYR A C 1
ATOM 901 O O . TYR A 1 115 ? -9.951 -2.848 7.457 1.00 91.12 115 TYR A O 1
ATOM 909 N N . THR A 1 116 ? -11.460 -1.323 8.134 1.00 90.94 116 THR A N 1
ATOM 910 C CA . THR A 1 116 ? -12.342 -2.333 8.716 1.00 90.94 116 THR A CA 1
ATOM 911 C C . THR A 1 116 ? -13.137 -3.006 7.603 1.00 90.94 116 THR A C 1
ATOM 913 O O . THR A 1 116 ? -13.374 -2.406 6.556 1.00 90.94 116 THR A O 1
ATOM 916 N N . GLN A 1 117 ? -13.614 -4.226 7.847 1.00 88.81 117 GLN A N 1
ATOM 917 C CA . GLN A 1 117 ? -14.442 -4.968 6.890 1.00 88.81 117 GLN A CA 1
ATOM 918 C C . GLN A 1 117 ? -15.687 -4.187 6.425 1.00 88.81 117 GLN A C 1
ATOM 920 O O . GLN A 1 117 ? -16.179 -4.411 5.323 1.00 88.81 117 GLN A O 1
ATOM 925 N N . ASN A 1 118 ? -16.184 -3.262 7.251 1.00 89.81 118 ASN A N 1
ATOM 926 C CA . ASN A 1 118 ? -17.389 -2.485 6.972 1.00 89.81 118 ASN A CA 1
ATOM 927 C C . ASN A 1 118 ? -17.132 -1.203 6.165 1.00 89.81 118 ASN A C 1
ATOM 929 O O . ASN A 1 118 ? -18.093 -0.579 5.728 1.00 89.81 118 ASN A O 1
ATOM 933 N N . ASP A 1 119 ? -15.872 -0.799 5.985 1.00 91.44 119 ASP A N 1
ATOM 934 C CA . ASP A 1 119 ? -15.504 0.492 5.388 1.00 91.44 119 ASP A CA 1
ATOM 935 C C . ASP A 1 119 ? -14.366 0.337 4.370 1.00 91.44 119 ASP A C 1
ATOM 937 O O . ASP A 1 1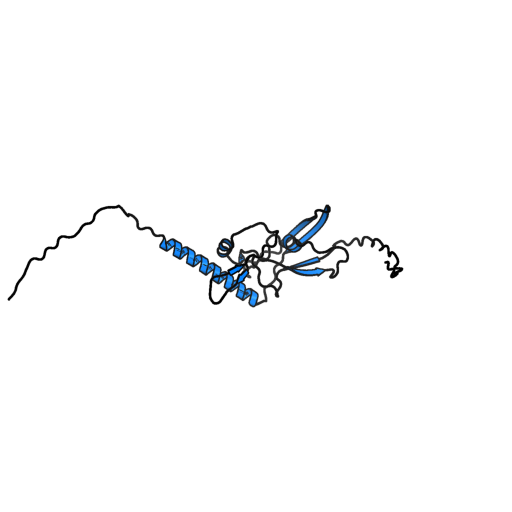19 ? -13.376 1.061 4.390 1.00 91.44 119 ASP A O 1
ATOM 941 N N . VAL A 1 120 ? -14.464 -0.671 3.500 1.00 92.25 120 VAL A N 1
ATOM 942 C CA . VAL A 1 120 ? -13.471 -0.912 2.445 1.00 92.25 120 VAL A CA 1
ATOM 943 C C . VAL A 1 120 ? -13.843 -0.103 1.195 1.00 92.25 120 VAL A C 1
ATOM 945 O O . VAL A 1 120 ? -14.921 -0.321 0.632 1.00 92.25 120 VAL A O 1
ATOM 948 N N . PRO A 1 121 ? -12.978 0.807 0.710 1.00 91.56 121 PRO A N 1
ATOM 949 C CA . PRO A 1 121 ? -13.225 1.529 -0.532 1.00 91.56 121 PRO A CA 1
ATOM 950 C C . PRO A 1 121 ? -13.247 0.591 -1.752 1.00 91.56 121 PRO A C 1
ATOM 952 O O . PRO A 1 121 ? -12.616 -0.469 -1.737 1.00 91.56 121 PRO A O 1
ATOM 955 N N . PRO A 1 122 ? -13.916 0.969 -2.855 1.00 93.88 122 PRO A N 1
ATOM 956 C CA . PRO A 1 122 ? -13.816 0.209 -4.095 1.00 93.88 122 PRO A CA 1
ATOM 957 C C . PRO A 1 122 ? -12.382 0.262 -4.656 1.00 93.88 122 PRO A C 1
ATOM 959 O O . PRO A 1 122 ? -11.673 1.248 -4.424 1.00 93.88 122 PRO A O 1
ATOM 962 N N . PRO A 1 123 ? -11.953 -0.753 -5.433 1.00 94.06 123 PRO A N 1
ATOM 963 C CA . PRO A 1 123 ? -10.675 -0.713 -6.133 1.00 94.06 123 PRO A CA 1
ATOM 964 C C . PRO A 1 123 ? -10.532 0.549 -6.988 1.00 94.06 123 PRO A C 1
ATOM 966 O O . PRO A 1 123 ? -11.485 0.989 -7.636 1.00 94.06 123 PRO A O 1
ATOM 969 N N . ALA A 1 124 ? -9.333 1.121 -7.003 1.00 91.12 124 ALA A N 1
ATOM 970 C CA . ALA A 1 124 ? -9.039 2.374 -7.687 1.00 91.12 124 ALA A CA 1
ATOM 971 C C . ALA A 1 124 ? -7.815 2.220 -8.585 1.00 91.12 124 ALA A C 1
ATOM 973 O O . ALA A 1 124 ? -6.899 1.468 -8.275 1.00 91.12 124 ALA A O 1
ATOM 974 N N . MET A 1 125 ? -7.782 2.957 -9.690 1.00 94.75 125 MET A N 1
ATOM 975 C CA . MET A 1 125 ? -6.666 2.934 -10.627 1.00 94.75 125 MET A CA 1
ATOM 976 C C . MET A 1 125 ? -6.125 4.345 -10.826 1.00 94.75 125 MET A C 1
ATOM 978 O O . MET A 1 125 ? -6.902 5.292 -10.964 1.00 94.75 125 MET A O 1
ATOM 982 N N . HIS A 1 126 ? -4.804 4.489 -10.885 1.00 94.00 126 HIS A N 1
ATOM 983 C CA . HIS A 1 126 ? -4.162 5.741 -11.280 1.00 94.00 126 HIS A CA 1
ATOM 984 C C . HIS A 1 126 ? -2.949 5.487 -12.162 1.00 94.00 126 HIS A C 1
ATOM 986 O O . HIS A 1 126 ? -2.318 4.434 -12.124 1.00 94.00 126 HIS A O 1
ATOM 992 N N . THR A 1 127 ? -2.611 6.490 -12.959 1.00 95.56 127 THR A N 1
ATOM 993 C CA . THR A 1 127 ? -1.424 6.481 -13.811 1.00 95.56 127 THR A CA 1
ATOM 994 C C . THR A 1 127 ? -0.351 7.379 -13.225 1.00 95.56 127 THR A C 1
ATOM 996 O O . THR A 1 127 ? -0.663 8.397 -12.607 1.00 95.56 127 THR A O 1
ATOM 999 N N . PHE A 1 128 ? 0.910 7.052 -13.471 1.00 93.75 128 PHE A N 1
ATOM 1000 C CA . PHE A 1 128 ? 2.047 7.866 -13.063 1.00 93.75 128 PHE A CA 1
ATOM 1001 C C . PHE A 1 128 ? 3.115 7.904 -14.156 1.00 93.75 128 PHE A C 1
ATOM 1003 O O . PHE A 1 128 ? 3.161 7.052 -15.046 1.00 93.75 128 PHE A O 1
ATOM 1010 N N . ALA A 1 129 ? 3.991 8.902 -14.069 1.00 92.19 129 ALA A N 1
ATOM 1011 C CA . ALA A 1 129 ? 5.193 8.991 -14.879 1.00 92.19 129 ALA A CA 1
ATOM 1012 C C . ALA A 1 129 ? 6.377 9.376 -13.988 1.00 92.19 129 ALA A C 1
ATOM 1014 O O . ALA A 1 129 ? 6.266 10.299 -13.186 1.00 92.19 129 ALA A O 1
ATOM 1015 N N . ASN A 1 130 ? 7.498 8.677 -14.141 1.00 88.75 130 ASN A N 1
ATOM 1016 C CA . ASN A 1 130 ? 8.770 9.011 -13.510 1.00 88.75 130 ASN A CA 1
ATOM 1017 C C . ASN A 1 130 ? 9.747 9.429 -14.612 1.00 88.75 130 ASN A C 1
ATOM 1019 O O . ASN A 1 130 ? 10.009 8.647 -15.528 1.00 88.75 130 ASN A O 1
ATOM 1023 N N . ILE A 1 131 ? 10.223 10.671 -14.546 1.00 90.00 131 ILE A N 1
ATOM 1024 C CA . ILE A 1 131 ? 11.234 11.219 -15.450 1.00 90.00 131 ILE A CA 1
ATOM 1025 C C . ILE A 1 131 ? 12.518 11.342 -14.640 1.00 90.00 131 ILE A 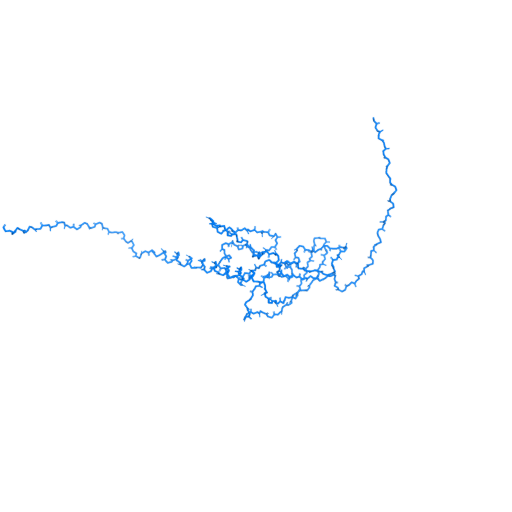C 1
ATOM 1027 O O . ILE A 1 131 ? 12.559 12.082 -13.658 1.00 90.00 131 ILE A O 1
ATOM 1031 N N . ARG A 1 132 ? 13.546 10.604 -15.048 1.00 84.50 132 ARG A N 1
ATOM 1032 C CA . ARG A 1 132 ? 14.860 10.624 -14.409 1.00 84.50 132 ARG A CA 1
ATOM 1033 C C . ARG A 1 132 ? 15.708 11.782 -14.932 1.00 84.50 132 ARG A C 1
ATOM 1035 O O . ARG A 1 132 ? 15.416 12.374 -15.970 1.00 84.50 132 ARG A O 1
ATOM 1042 N N . GLU A 1 133 ? 16.795 12.069 -14.225 1.00 86.88 133 GLU A N 1
ATOM 1043 C CA . GLU A 1 133 ? 17.748 13.133 -14.572 1.00 86.88 133 GLU A CA 1
ATOM 1044 C C . GLU A 1 133 ? 18.436 12.912 -15.928 1.00 86.88 133 GLU A C 1
ATOM 1046 O O . GLU A 1 133 ? 18.772 13.870 -16.619 1.00 86.88 133 GLU A O 1
ATOM 1051 N N . ASP A 1 134 ? 18.590 11.651 -16.343 1.00 85.69 134 ASP A N 1
ATOM 1052 C CA . ASP A 1 134 ? 19.125 11.261 -17.654 1.00 85.69 134 ASP A CA 1
ATOM 1053 C C . ASP A 1 134 ? 18.124 11.464 -18.811 1.00 85.69 134 ASP A C 1
ATOM 1055 O O . ASP A 1 134 ? 18.433 11.171 -19.966 1.00 85.69 134 ASP A O 1
ATOM 1059 N N . GLY A 1 135 ? 16.916 11.955 -18.514 1.00 85.62 135 GLY A N 1
ATOM 1060 C CA . GLY A 1 135 ? 15.830 12.139 -19.473 1.00 85.62 135 GLY A CA 1
ATOM 1061 C C . GLY A 1 135 ? 15.046 10.862 -19.781 1.00 85.62 135 GLY A C 1
ATOM 1062 O O . GLY A 1 135 ? 14.083 10.916 -20.551 1.00 85.62 135 GLY A O 1
ATOM 1063 N N . SER A 1 136 ? 15.403 9.718 -19.184 1.00 83.81 136 SER A N 1
ATOM 1064 C CA . SER A 1 136 ? 14.616 8.493 -19.318 1.00 83.81 136 SER A CA 1
ATOM 1065 C C . SER A 1 136 ? 13.260 8.648 -18.630 1.00 83.81 136 SER A C 1
ATOM 1067 O O . SER A 1 136 ? 13.129 9.283 -17.581 1.00 83.81 136 SER A O 1
ATOM 1069 N N . ARG A 1 137 ? 12.221 8.064 -19.233 1.00 87.00 137 ARG A N 1
ATOM 1070 C CA . ARG A 1 137 ? 10.847 8.157 -18.739 1.00 87.00 137 ARG A CA 1
ATOM 1071 C C . ARG A 1 137 ? 10.243 6.775 -18.561 1.00 87.00 137 ARG A C 1
ATOM 1073 O O . ARG A 1 137 ? 10.218 5.983 -19.496 1.00 87.00 137 ARG A O 1
ATOM 1080 N N . ILE A 1 138 ? 9.688 6.533 -17.381 1.00 87.19 138 ILE A N 1
ATOM 1081 C CA . ILE A 1 138 ? 8.857 5.371 -17.074 1.00 87.19 138 ILE A CA 1
ATOM 1082 C C . ILE A 1 138 ? 7.420 5.850 -16.961 1.00 87.19 138 ILE A C 1
ATOM 1084 O O . ILE A 1 138 ? 7.136 6.762 -16.189 1.00 87.19 138 ILE A O 1
ATOM 1088 N N . ASN A 1 139 ? 6.513 5.226 -17.705 1.00 91.44 139 ASN A N 1
ATOM 1089 C CA . ASN A 1 139 ? 5.078 5.393 -17.509 1.00 91.44 139 ASN A CA 1
ATOM 1090 C C . ASN A 1 139 ? 4.529 4.137 -16.842 1.00 91.44 139 ASN A C 1
ATOM 1092 O O . ASN A 1 139 ? 4.969 3.032 -17.149 1.00 91.44 139 ASN A O 1
ATOM 1096 N N . GLY A 1 140 ? 3.564 4.309 -15.950 1.00 92.62 140 GLY A N 1
ATOM 1097 C CA . GLY A 1 140 ? 2.955 3.195 -15.244 1.00 92.62 140 GLY A CA 1
ATOM 1098 C C . GLY A 1 140 ? 1.486 3.430 -14.946 1.00 92.62 140 GLY A C 1
ATOM 1099 O O . GLY A 1 140 ? 0.989 4.558 -14.949 1.00 92.62 140 GLY A O 1
ATOM 1100 N N . CYS A 1 141 ? 0.800 2.326 -14.684 1.00 94.88 141 CYS A N 1
ATOM 1101 C CA . CYS A 1 141 ? -0.569 2.292 -14.212 1.00 94.88 141 CYS A CA 1
ATOM 1102 C C . CYS A 1 141 ? -0.610 1.382 -12.986 1.00 94.88 141 CYS A C 1
ATOM 1104 O O . CYS A 1 141 ? -0.127 0.253 -13.041 1.00 94.88 141 CYS A O 1
ATOM 1106 N N . ALA A 1 142 ? -1.159 1.880 -11.886 1.00 95.25 142 ALA A N 1
ATOM 1107 C CA . ALA A 1 142 ? -1.314 1.143 -10.644 1.00 95.25 142 ALA A CA 1
ATOM 1108 C C . ALA A 1 142 ? -2.795 0.863 -10.403 1.00 95.25 142 ALA A C 1
ATOM 1110 O O . ALA A 1 142 ? -3.627 1.764 -10.506 1.00 95.25 142 ALA A O 1
ATOM 1111 N N . LEU A 1 143 ? -3.104 -0.389 -10.073 1.00 95.69 143 LEU A N 1
ATOM 1112 C CA . LEU A 1 143 ? -4.403 -0.809 -9.569 1.00 95.69 143 LEU A CA 1
ATOM 1113 C C . LEU A 1 143 ? -4.272 -1.047 -8.066 1.00 95.69 143 LEU A C 1
ATOM 1115 O O . LEU A 1 143 ? -3.514 -1.911 -7.635 1.00 95.69 143 LEU A O 1
ATOM 1119 N N . ILE A 1 144 ? -5.029 -0.290 -7.285 1.00 93.75 144 ILE A N 1
ATOM 1120 C CA . ILE A 1 144 ? -5.169 -0.457 -5.846 1.00 93.75 144 ILE A CA 1
ATOM 1121 C C . ILE A 1 144 ? -6.396 -1.315 -5.588 1.00 93.75 144 ILE A C 1
ATOM 1123 O O . ILE A 1 144 ? -7.511 -0.955 -5.967 1.00 93.75 144 ILE A O 1
ATOM 1127 N N . TYR A 1 145 ? -6.183 -2.436 -4.917 1.00 93.81 145 TYR A N 1
ATOM 1128 C CA . TYR A 1 145 ? -7.234 -3.304 -4.417 1.00 93.81 145 TYR A CA 1
ATOM 1129 C C . TYR A 1 145 ? -6.937 -3.667 -2.963 1.00 93.81 145 TYR A C 1
ATOM 1131 O O . TYR A 1 145 ? -5.822 -3.479 -2.476 1.00 93.81 145 TYR A O 1
ATOM 1139 N N . TYR A 1 146 ? -7.956 -4.166 -2.274 1.00 92.31 146 TYR A N 1
ATOM 1140 C CA . TYR A 1 146 ? -7.877 -4.518 -0.865 1.00 92.31 146 TYR A CA 1
ATOM 1141 C C . TYR A 1 146 ? -7.939 -6.032 -0.709 1.00 92.31 146 TYR A C 1
ATOM 1143 O O . TYR A 1 146 ? -8.733 -6.699 -1.372 1.00 92.31 146 TYR A O 1
ATOM 1151 N N . GLU A 1 147 ? -7.095 -6.558 0.170 1.00 92.06 147 GLU A N 1
ATOM 1152 C CA . GLU A 1 147 ? -7.066 -7.965 0.554 1.00 92.06 147 GLU A CA 1
ATOM 1153 C C . GLU A 1 147 ? -7.419 -8.094 2.039 1.00 92.06 147 GLU A C 1
ATOM 1155 O O . GLU A 1 147 ? -7.123 -7.209 2.846 1.00 92.06 147 GLU A O 1
ATOM 1160 N N . GLU A 1 148 ? -8.061 -9.203 2.400 1.00 91.50 148 GLU A N 1
ATOM 1161 C CA . GLU A 1 148 ? -8.292 -9.551 3.797 1.00 91.50 148 GLU A CA 1
ATOM 1162 C C . GLU A 1 148 ? -6.969 -9.874 4.502 1.00 91.50 148 GLU A C 1
ATOM 1164 O O . GLU A 1 148 ? -6.218 -10.763 4.096 1.00 91.50 148 GLU A O 1
ATOM 1169 N N . VAL A 1 149 ? -6.714 -9.184 5.611 1.00 89.38 149 VAL A N 1
ATOM 1170 C CA . VAL A 1 149 ? -5.565 -9.466 6.468 1.00 89.38 149 VAL A CA 1
ATOM 1171 C C . VAL A 1 149 ? -5.787 -10.784 7.206 1.00 89.38 149 VAL A C 1
ATOM 1173 O O . VAL A 1 149 ? -6.660 -10.884 8.064 1.00 89.38 149 VAL A O 1
ATOM 1176 N N . LYS A 1 150 ? -4.957 -11.785 6.904 1.00 87.38 150 LYS A N 1
ATOM 1177 C CA . LYS A 1 150 ? -4.979 -13.100 7.574 1.00 87.38 150 LYS A CA 1
ATOM 1178 C C . LYS A 1 150 ? -3.944 -13.242 8.687 1.00 87.38 150 LYS A C 1
ATOM 1180 O O . LYS A 1 150 ? -4.033 -14.176 9.480 1.00 87.38 150 LYS A O 1
ATOM 1185 N N . ASP A 1 151 ? -2.952 -12.357 8.731 1.00 86.06 151 ASP A N 1
ATOM 1186 C CA . ASP A 1 151 ? -1.908 -12.406 9.749 1.00 86.06 151 ASP A CA 1
ATOM 1187 C C . ASP A 1 151 ? -2.440 -11.899 11.095 1.00 86.06 151 ASP A C 1
ATOM 1189 O O . ASP A 1 151 ? -2.812 -10.735 11.252 1.00 86.06 151 ASP A O 1
ATOM 1193 N N . THR A 1 152 ? -2.454 -12.778 12.095 1.00 87.25 152 THR A N 1
ATOM 1194 C CA . THR A 1 152 ? -2.897 -12.439 13.449 1.00 87.25 152 THR A CA 1
ATOM 1195 C C . THR A 1 152 ? -1.966 -11.437 14.121 1.00 87.25 152 THR A C 1
ATOM 1197 O O . THR A 1 152 ? -2.440 -10.599 14.885 1.00 87.25 152 THR A O 1
ATOM 1200 N N . ARG A 1 153 ? -0.662 -11.469 13.815 1.00 85.00 153 ARG A N 1
ATOM 1201 C CA . ARG A 1 153 ? 0.326 -10.542 14.392 1.00 85.00 153 ARG A CA 1
ATOM 1202 C C . ARG A 1 153 ? 0.044 -9.112 13.956 1.00 85.00 153 ARG A C 1
ATOM 1204 O O . ARG A 1 153 ? 0.110 -8.185 14.761 1.00 85.00 153 ARG A O 1
ATOM 1211 N N . LEU A 1 154 ? -0.327 -8.952 12.689 1.00 85.50 154 LEU A N 1
ATOM 1212 C CA . LEU A 1 154 ? -0.727 -7.679 12.112 1.00 85.50 154 LEU A CA 1
ATOM 1213 C C . LEU A 1 154 ? -1.976 -7.115 12.810 1.00 85.50 154 LEU A C 1
ATOM 1215 O O . LEU A 1 154 ? -2.011 -5.939 13.182 1.00 85.50 154 LEU A O 1
ATOM 1219 N N . CYS A 1 155 ? -2.972 -7.968 13.059 1.00 86.94 155 CYS A N 1
ATOM 1220 C CA . CYS A 1 155 ? -4.188 -7.603 13.787 1.00 86.94 155 CYS A CA 1
ATOM 1221 C C . CYS A 1 155 ? -3.910 -7.213 15.249 1.00 86.94 155 CYS A C 1
ATOM 1223 O O . CYS A 1 155 ? -4.425 -6.201 15.730 1.00 86.94 155 CYS A O 1
ATOM 1225 N N . GLU A 1 156 ? -3.075 -7.978 15.956 1.00 86.50 156 GLU A N 1
ATOM 1226 C CA . GLU A 1 156 ? -2.658 -7.668 17.329 1.00 86.50 156 GLU A CA 1
ATOM 1227 C C . GLU A 1 156 ? -1.926 -6.326 17.398 1.00 86.50 156 GLU A C 1
ATOM 1229 O O . GLU A 1 156 ? -2.234 -5.493 18.253 1.00 86.50 156 GLU A O 1
ATOM 1234 N N . TYR A 1 157 ? -1.008 -6.076 16.464 1.00 84.62 157 TYR A N 1
ATOM 1235 C CA . TYR A 1 157 ? -0.285 -4.812 16.383 1.00 84.62 157 TYR A CA 1
ATOM 1236 C C . TYR A 1 157 ? -1.225 -3.626 16.128 1.00 84.62 157 TYR A C 1
ATOM 1238 O O . TYR A 1 157 ? -1.132 -2.598 16.800 1.00 84.62 157 TYR A O 1
ATOM 1246 N N . MET A 1 158 ? -2.198 -3.773 15.224 1.00 87.94 158 MET A N 1
ATOM 1247 C CA . MET A 1 158 ? -3.237 -2.760 15.005 1.00 87.94 158 MET A CA 1
ATOM 1248 C C . MET A 1 158 ? -4.048 -2.465 16.271 1.00 87.94 158 MET A C 1
ATOM 1250 O O . MET A 1 158 ? -4.303 -1.301 16.593 1.00 87.94 158 MET A O 1
ATOM 1254 N N . SER A 1 159 ? -4.401 -3.501 17.035 1.00 87.31 159 SER A N 1
ATOM 1255 C CA . SER A 1 159 ? -5.080 -3.346 18.326 1.00 87.31 159 SER A CA 1
ATOM 1256 C C . SER A 1 159 ? -4.216 -2.599 19.351 1.00 87.31 159 SER A C 1
ATOM 1258 O O . SER A 1 159 ? -4.726 -1.780 20.125 1.00 87.31 159 SER A O 1
ATOM 1260 N N . GLN A 1 160 ? -2.903 -2.841 19.362 1.00 87.62 160 GLN A N 1
ATOM 1261 C CA . GLN A 1 160 ? -1.965 -2.127 20.232 1.00 87.62 160 GLN A CA 1
ATOM 1262 C C . GLN A 1 160 ? -1.878 -0.643 19.864 1.00 87.62 160 GLN A C 1
ATOM 1264 O O . GLN A 1 160 ? -2.026 0.204 20.748 1.00 87.62 160 GLN A O 1
ATOM 1269 N N . LEU A 1 161 ? -1.740 -0.319 18.572 1.00 87.12 161 LEU A N 1
ATOM 1270 C CA . LEU A 1 161 ? -1.745 1.067 18.091 1.00 87.12 161 LEU A CA 1
ATOM 1271 C C . LEU A 1 161 ? -3.038 1.800 18.465 1.00 87.12 161 LEU A C 1
ATOM 1273 O O . LEU A 1 161 ? -3.008 2.980 18.818 1.00 87.12 161 LEU A O 1
ATOM 1277 N N . HIS A 1 162 ? -4.181 1.112 18.409 1.00 88.12 162 HIS A N 1
ATOM 1278 C CA . HIS A 1 162 ? -5.463 1.687 18.810 1.00 88.12 162 HIS A CA 1
ATOM 1279 C C . HIS A 1 162 ? -5.514 1.964 20.316 1.00 88.12 162 HIS A C 1
ATOM 1281 O O . HIS A 1 162 ? -5.900 3.052 20.739 1.00 88.12 162 HIS A O 1
ATOM 1287 N N . THR A 1 163 ? -5.055 1.010 21.129 1.00 86.69 163 THR A N 1
ATOM 1288 C CA . THR A 1 163 ? -4.972 1.160 22.590 1.00 86.69 163 THR A CA 1
ATOM 1289 C C . THR A 1 163 ? -4.083 2.340 22.982 1.00 86.69 163 THR A C 1
ATOM 1291 O O . THR A 1 163 ? -4.411 3.108 23.887 1.00 86.69 163 THR A O 1
ATOM 1294 N N . GLU A 1 164 ? -2.954 2.503 22.297 1.00 86.38 164 GLU A N 1
ATOM 1295 C CA . GLU A 1 164 ? -2.049 3.626 22.509 1.00 86.38 164 GLU A CA 1
ATOM 1296 C C . GLU A 1 164 ? -2.686 4.961 22.120 1.00 86.38 164 GLU A C 1
ATOM 1298 O O . GLU A 1 164 ? -2.654 5.898 22.916 1.00 86.38 164 GLU A O 1
ATOM 1303 N N . HIS A 1 165 ? -3.313 5.035 20.946 1.00 86.00 165 HIS A N 1
ATOM 1304 C CA . HIS A 1 165 ? -4.025 6.228 20.495 1.00 86.00 165 HIS A CA 1
ATOM 1305 C C . HIS A 1 165 ? -5.078 6.681 21.522 1.00 86.00 165 HIS A C 1
ATOM 1307 O O . HIS A 1 165 ? -5.082 7.839 21.942 1.00 86.00 165 HIS A O 1
ATOM 1313 N N . VAL A 1 166 ? -5.902 5.751 22.020 1.00 88.69 166 VAL A N 1
ATOM 1314 C CA . VAL A 1 166 ? -6.893 6.031 23.073 1.00 88.69 166 VAL A CA 1
ATOM 1315 C C . VAL A 1 166 ? -6.218 6.503 24.365 1.00 88.69 166 VAL A C 1
ATOM 1317 O O . VAL A 1 166 ? -6.646 7.495 24.955 1.00 88.69 166 VAL A O 1
ATOM 1320 N N . ARG A 1 167 ? -5.128 5.851 24.794 1.00 86.62 167 ARG A N 1
ATOM 1321 C CA . ARG A 1 167 ? -4.367 6.254 25.991 1.00 86.62 167 ARG A CA 1
ATOM 1322 C C . ARG A 1 167 ? -3.876 7.701 25.884 1.00 86.62 167 ARG A C 1
ATOM 1324 O O . ARG A 1 167 ? -3.994 8.451 26.855 1.00 86.62 167 ARG A O 1
ATOM 1331 N N . VAL A 1 168 ? -3.330 8.080 24.729 1.00 84.81 168 VAL A N 1
ATOM 1332 C CA . VAL A 1 168 ? -2.822 9.433 24.459 1.00 84.81 168 VAL A CA 1
ATOM 1333 C C . VAL A 1 168 ? -3.956 10.462 24.494 1.00 84.81 168 VAL A C 1
ATOM 1335 O O . VAL A 1 168 ? -3.813 11.499 25.147 1.00 84.81 168 VAL A O 1
ATOM 1338 N N . LEU A 1 169 ? -5.110 10.161 23.887 1.00 85.88 169 LEU A N 1
ATOM 1339 C CA . LEU A 1 169 ? -6.289 11.033 23.937 1.00 85.88 169 LEU A CA 1
ATOM 1340 C C . LEU A 1 169 ? -6.791 11.249 25.373 1.00 85.88 169 LEU A C 1
ATOM 1342 O O . LEU A 1 169 ? -6.929 12.393 25.810 1.00 85.88 169 LEU A O 1
ATOM 1346 N N . THR A 1 170 ? -6.960 10.178 26.153 1.00 85.88 170 THR A N 1
ATOM 1347 C CA . THR A 1 170 ? -7.413 10.280 27.551 1.00 85.88 170 THR A CA 1
ATOM 1348 C C . THR A 1 170 ? -6.422 11.051 28.434 1.00 85.88 170 THR A C 1
ATOM 1350 O O . THR A 1 170 ? -6.820 11.772 29.352 1.00 85.88 170 THR A O 1
ATOM 1353 N N . ALA A 1 171 ? -5.113 10.916 28.194 1.00 83.00 171 ALA A N 1
ATOM 1354 C CA . ALA A 1 171 ? -4.099 11.663 28.940 1.00 83.00 171 ALA A CA 1
ATOM 1355 C C . ALA A 1 171 ? -4.182 13.179 28.675 1.00 83.00 171 ALA A C 1
ATOM 1357 O O . ALA A 1 171 ? -4.045 13.973 29.611 1.00 83.00 171 ALA A O 1
ATOM 1358 N N . ARG A 1 172 ? -4.459 13.579 27.427 1.00 76.50 172 ARG A N 1
ATOM 1359 C CA . ARG A 1 172 ? -4.643 14.983 27.027 1.00 76.50 172 ARG A CA 1
ATOM 1360 C C . ARG A 1 172 ? -5.895 15.604 27.650 1.00 76.50 172 ARG A C 1
ATOM 1362 O O . ARG A 1 172 ? -5.839 16.739 28.127 1.00 76.50 172 ARG A O 1
ATOM 1369 N N . GLU A 1 173 ? -7.002 14.871 27.688 1.00 75.00 173 GLU A N 1
ATOM 1370 C CA . GLU A 1 173 ? -8.242 15.332 28.330 1.00 75.00 173 GLU A CA 1
ATOM 1371 C C . GLU A 1 173 ? -8.016 15.602 29.823 1.00 75.00 173 GLU A C 1
ATOM 1373 O O . GLU A 1 173 ? -8.277 16.704 30.306 1.00 75.00 173 GLU A O 1
ATOM 1378 N N . LYS A 1 174 ? -7.382 14.657 30.532 1.00 72.00 174 LYS A N 1
ATOM 1379 C CA . LYS A 1 174 ? -7.033 14.811 31.956 1.00 72.00 174 LYS A CA 1
ATOM 1380 C C . LYS A 1 174 ? -6.098 15.989 32.235 1.00 72.00 174 LYS A C 1
ATOM 1382 O O . LYS A 1 174 ? -6.184 16.598 33.299 1.00 72.00 174 LYS A O 1
ATOM 1387 N N . ALA A 1 175 ? -5.173 16.302 31.327 1.00 66.06 175 ALA A N 1
ATOM 1388 C CA . ALA A 1 175 ? -4.309 17.477 31.459 1.00 66.06 175 ALA A CA 1
ATOM 1389 C C . ALA A 1 175 ? -5.095 18.789 31.295 1.00 66.06 175 ALA A C 1
ATOM 1391 O O . ALA A 1 175 ? -4.820 19.760 31.998 1.00 66.06 175 ALA A O 1
ATOM 1392 N N . THR A 1 176 ? -6.104 18.791 30.421 1.00 65.25 176 THR A N 1
ATOM 1393 C CA . THR A 1 176 ? -6.968 19.952 30.164 1.00 65.25 176 THR A CA 1
ATOM 1394 C C . THR A 1 176 ? -7.900 20.231 31.346 1.00 65.25 176 THR A C 1
ATOM 1396 O O . THR A 1 176 ? -8.024 21.376 31.772 1.00 65.25 176 THR A O 1
ATOM 1399 N N . GLU A 1 177 ? -8.484 19.195 31.955 1.00 59.78 177 GLU A N 1
ATOM 1400 C CA . GLU A 1 177 ? -9.331 19.331 33.153 1.00 59.78 177 GLU A CA 1
ATOM 1401 C C . GLU A 1 177 ? -8.565 19.866 34.375 1.00 59.78 177 GLU A C 1
ATOM 1403 O O . GLU A 1 177 ? -9.107 20.617 35.186 1.00 59.78 177 GLU A O 1
ATOM 1408 N N . ARG A 1 178 ? -7.275 19.530 34.498 1.00 56.88 178 ARG A N 1
ATOM 1409 C CA . ARG A 1 178 ? -6.403 20.028 35.577 1.00 56.88 178 ARG A CA 1
ATOM 1410 C C . ARG A 1 178 ? -5.990 21.492 35.409 1.00 56.88 178 ARG A C 1
ATOM 1412 O O . ARG A 1 178 ? -5.480 22.073 36.362 1.00 56.88 178 ARG A O 1
ATOM 1419 N N . ALA A 1 179 ? -6.223 22.097 34.243 1.00 56.56 179 ALA A N 1
ATOM 1420 C CA . ALA A 1 179 ? -5.939 23.506 33.977 1.00 56.56 179 ALA A CA 1
ATOM 1421 C C . ALA A 1 179 ? -7.075 24.449 34.427 1.00 56.56 179 ALA A C 1
ATOM 1423 O O . ALA A 1 179 ? -7.142 25.597 33.985 1.00 56.56 179 ALA A O 1
ATOM 1424 N N . HIS A 1 180 ? -7.971 23.992 35.311 1.00 50.88 180 HIS A N 1
ATOM 1425 C CA . HIS A 1 180 ? -8.950 24.860 35.957 1.00 50.88 180 HIS A CA 1
ATOM 1426 C C . HIS A 1 180 ? -8.239 25.865 36.882 1.00 50.88 180 HIS A C 1
ATOM 1428 O O . HIS A 1 180 ? -7.922 25.569 38.034 1.00 50.88 180 HIS A O 1
ATOM 1434 N N . VAL A 1 181 ? -7.976 27.069 36.367 1.00 60.38 181 VAL A N 1
ATOM 1435 C CA . VAL A 1 181 ? -7.586 28.230 37.174 1.00 60.38 181 VAL A CA 1
ATOM 1436 C C . VAL A 1 181 ? -8.831 28.693 37.938 1.00 60.38 181 VAL A C 1
ATOM 1438 O O . VAL A 1 181 ? -9.848 28.971 37.298 1.00 60.38 181 VAL A O 1
ATOM 1441 N N . PRO A 1 182 ? -8.797 28.772 39.281 1.00 56.06 182 PRO A N 1
ATOM 1442 C CA . PRO A 1 182 ? -9.961 29.182 40.052 1.00 56.06 182 PRO A CA 1
ATOM 1443 C C . PRO A 1 182 ? -10.391 30.605 39.649 1.00 56.06 182 PRO A C 1
ATOM 1445 O O . PRO A 1 182 ? -9.533 31.489 39.538 1.00 56.06 182 PRO A O 1
ATOM 1448 N N . PRO A 1 183 ? -11.697 30.870 39.445 1.00 50.62 183 PRO A N 1
ATOM 1449 C CA . PRO A 1 183 ? -12.180 32.216 39.180 1.00 50.62 183 PRO A CA 1
ATOM 1450 C C . PRO A 1 183 ? -11.933 33.098 40.409 1.00 50.62 183 PRO A C 1
ATOM 1452 O O . PRO A 1 183 ? -12.563 32.923 41.448 1.00 50.62 183 PRO A O 1
ATOM 1455 N N . GLY A 1 184 ? -11.021 34.061 40.278 1.00 50.41 184 GLY A N 1
ATOM 1456 C CA . GLY A 1 184 ? -10.885 35.170 41.218 1.00 50.41 184 GLY A CA 1
ATOM 1457 C C . GLY A 1 184 ? -9.834 34.985 42.309 1.00 50.41 184 GLY A C 1
ATOM 1458 O O . GLY A 1 184 ? -10.160 34.890 43.487 1.00 50.41 184 GLY A O 1
ATOM 1459 N N . THR A 1 185 ? -8.553 35.110 41.961 1.00 55.78 185 THR A N 1
ATOM 1460 C CA . THR A 1 185 ? -7.587 35.684 42.907 1.00 55.78 185 THR A CA 1
ATOM 1461 C C . THR A 1 185 ? -7.689 37.207 42.833 1.00 55.78 185 THR A C 1
ATOM 1463 O O . THR A 1 185 ? -6.846 37.867 42.225 1.00 55.78 185 THR A O 1
ATOM 1466 N N . VAL A 1 186 ? -8.744 37.785 43.421 1.00 48.50 186 VAL A N 1
ATOM 1467 C CA . VAL A 1 186 ? -8.665 39.190 43.830 1.00 48.50 186 VAL A CA 1
ATOM 1468 C C . VAL A 1 186 ? -7.847 39.219 45.116 1.00 48.50 186 VAL A C 1
ATOM 1470 O O . VAL A 1 186 ? -8.199 38.622 46.130 1.00 48.50 186 VAL A O 1
ATOM 1473 N N . SER A 1 187 ? -6.679 39.840 45.022 1.00 58.41 187 SER A N 1
ATOM 1474 C CA . SER A 1 187 ? -5.831 40.181 46.157 1.00 58.41 187 SER A CA 1
ATOM 1475 C C . SER A 1 187 ? -6.650 40.969 47.185 1.00 58.41 187 SER A C 1
ATOM 1477 O O . SER A 1 187 ? -7.223 42.003 46.843 1.00 58.41 187 SER A O 1
ATOM 1479 N N . GLY A 1 188 ? -6.726 40.498 48.432 1.00 50.22 188 GLY A N 1
ATOM 1480 C CA . GLY A 1 188 ? -7.416 41.243 49.482 1.00 50.22 188 GLY A CA 1
ATOM 1481 C C . GLY A 1 188 ? -7.521 40.529 50.828 1.00 50.22 188 GLY A C 1
ATOM 1482 O O . GLY A 1 188 ? -8.483 39.815 51.075 1.00 50.22 188 GLY A O 1
ATOM 1483 N N . GLY A 1 189 ? -6.580 40.826 51.728 1.00 45.50 189 GLY A N 1
ATOM 1484 C CA . GLY A 1 189 ? -6.859 40.917 53.166 1.00 45.50 189 GLY A CA 1
ATOM 1485 C C . GLY A 1 189 ? -6.604 39.673 54.020 1.00 45.50 189 GLY A C 1
ATOM 1486 O O . GLY A 1 189 ? -7.430 38.774 54.129 1.00 45.50 189 GLY A O 1
ATOM 1487 N N . THR A 1 190 ? -5.499 39.695 54.764 1.00 55.62 190 THR A N 1
ATOM 1488 C CA . THR A 1 190 ? -5.337 38.940 56.014 1.00 55.62 190 THR A CA 1
ATOM 1489 C C . THR A 1 190 ? -6.418 39.359 57.017 1.00 55.62 190 THR A C 1
ATOM 1491 O O . THR A 1 190 ? -6.364 40.474 57.533 1.00 55.62 190 THR A O 1
ATOM 1494 N N . HIS A 1 191 ? -7.375 38.482 57.329 1.00 46.91 191 HIS A N 1
ATOM 1495 C CA . HIS A 1 191 ? -8.315 38.695 58.433 1.00 46.91 191 HIS A CA 1
ATOM 1496 C C . HIS A 1 191 ? -8.092 37.638 59.523 1.00 46.91 191 HIS A C 1
ATOM 1498 O O . HIS A 1 191 ? -8.655 36.544 59.499 1.00 46.91 191 HIS A O 1
ATOM 1504 N N . THR A 1 192 ? -7.239 37.963 60.493 1.00 58.00 192 THR A N 1
ATOM 1505 C CA . THR A 1 192 ? -7.117 37.233 61.758 1.00 58.00 192 THR A CA 1
ATOM 1506 C C . THR A 1 192 ? -8.382 37.450 62.594 1.00 58.00 192 THR A C 1
ATOM 1508 O O . THR A 1 192 ? -8.739 38.576 62.927 1.00 58.00 192 THR A O 1
ATOM 1511 N N . LEU A 1 193 ? -9.079 36.365 62.943 1.00 49.25 193 LEU A N 1
ATOM 1512 C CA . LEU A 1 193 ? -10.238 36.404 63.843 1.00 49.25 193 LEU A CA 1
ATOM 1513 C C . LEU A 1 193 ? -9.799 36.737 65.288 1.00 49.25 193 LEU A C 1
ATOM 1515 O O . LEU A 1 193 ? -8.768 36.223 65.737 1.00 49.25 193 LEU A O 1
ATOM 1519 N N . PRO A 1 194 ? -10.561 37.547 66.053 1.00 49.19 194 PRO A N 1
ATOM 1520 C CA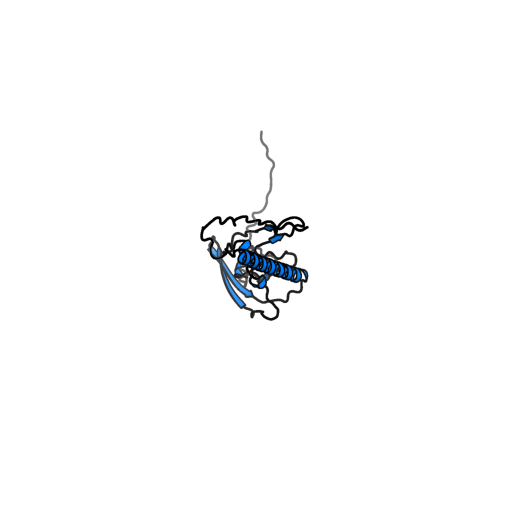 . PRO A 1 194 ? -10.190 37.895 67.417 1.00 49.19 194 PRO A CA 1
ATOM 1521 C C . PRO A 1 194 ? -10.449 36.731 68.381 1.00 49.19 194 PRO A C 1
ATOM 1523 O O . PRO A 1 194 ? -11.534 36.151 68.422 1.00 49.19 194 PRO A O 1
ATOM 1526 N N . ARG A 1 195 ? -9.442 36.412 69.201 1.00 57.00 195 ARG A N 1
ATOM 1527 C CA . ARG A 1 195 ? -9.546 35.469 70.323 1.00 57.00 195 ARG A CA 1
ATOM 1528 C C . ARG A 1 195 ? -10.374 36.092 71.449 1.00 57.00 195 ARG A C 1
ATOM 1530 O O . ARG A 1 195 ? -9.939 37.062 72.062 1.00 57.00 195 ARG A O 1
ATOM 1537 N N . GLY A 1 196 ? -11.524 35.500 71.763 1.00 43.22 196 GLY A N 1
ATOM 1538 C CA . GLY A 1 196 ? -12.338 35.861 72.923 1.00 43.22 196 GLY A CA 1
ATOM 1539 C C . GLY A 1 196 ? -12.714 34.636 73.751 1.00 43.22 196 GLY A C 1
ATOM 1540 O O . GLY A 1 196 ? -13.746 34.029 73.497 1.00 43.22 196 GLY A O 1
ATOM 1541 N N . ASN A 1 197 ? -11.913 34.298 74.768 1.00 45.31 197 ASN A N 1
ATOM 1542 C CA . ASN A 1 197 ? -12.300 33.323 75.794 1.00 45.31 197 ASN A CA 1
ATOM 1543 C C . ASN A 1 197 ? -12.884 34.066 77.003 1.00 45.31 197 ASN A C 1
ATOM 1545 O O . ASN A 1 197 ? -12.148 34.701 77.760 1.00 45.31 197 ASN A O 1
ATOM 1549 N N . ARG A 1 198 ? -14.205 33.971 77.204 1.00 50.66 198 ARG A N 1
ATOM 1550 C CA . ARG A 1 198 ? -14.852 34.310 78.481 1.00 50.66 198 ARG A CA 1
ATOM 1551 C C . ARG A 1 198 ? -15.018 33.044 79.327 1.00 50.66 198 ARG A C 1
ATOM 1553 O O . ARG A 1 198 ? -15.441 32.007 78.831 1.00 50.66 198 ARG A O 1
ATOM 1560 N N . LYS A 1 199 ? -14.627 33.175 80.597 1.00 53.06 199 LYS A N 1
ATOM 1561 C CA . LYS A 1 199 ? -14.628 32.166 81.665 1.00 53.06 199 LYS A CA 1
ATOM 1562 C C . LYS A 1 199 ? -16.032 31.638 81.968 1.00 53.06 199 LYS A C 1
ATOM 1564 O O . LYS A 1 199 ? -16.960 32.440 82.017 1.00 53.06 199 LYS A O 1
ATOM 1569 N N . VAL A 1 200 ? -16.126 30.366 82.359 1.00 47.31 200 VAL A N 1
ATOM 1570 C CA . VAL A 1 200 ? -17.115 29.898 83.344 1.00 47.31 200 VAL A CA 1
ATOM 1571 C C . VAL A 1 200 ? -16.433 28.877 84.259 1.00 47.31 200 VAL A C 1
ATOM 1573 O O . VAL A 1 200 ? -15.949 27.851 83.790 1.00 47.31 200 VAL A O 1
ATOM 1576 N N . CYS A 1 201 ? -16.369 29.198 85.552 1.00 44.78 201 CYS A N 1
ATOM 1577 C CA . CYS A 1 201 ? -16.081 28.257 86.633 1.00 44.78 201 CYS A CA 1
ATOM 1578 C C . CYS A 1 201 ? -17.416 27.742 87.192 1.00 44.78 201 CYS A C 1
ATOM 1580 O O . CYS A 1 201 ? -18.295 28.559 87.450 1.00 44.78 201 CYS A O 1
ATOM 1582 N N . LEU A 1 202 ? -17.515 26.431 87.411 1.00 41.12 202 LEU A N 1
ATOM 1583 C CA . LEU A 1 202 ? -18.460 25.692 88.270 1.00 41.12 202 LEU A CA 1
ATOM 1584 C C . LEU A 1 202 ? -17.663 24.434 88.692 1.00 41.12 202 LEU A C 1
ATOM 1586 O O . LEU A 1 202 ? -17.048 23.827 87.817 1.00 41.12 202 LEU A O 1
ATOM 1590 N N . ASN A 1 203 ? -17.508 24.012 89.949 1.00 38.09 203 ASN A N 1
ATOM 1591 C CA . ASN A 1 203 ? -18.177 24.283 91.224 1.00 38.09 203 ASN A CA 1
ATOM 1592 C C . ASN A 1 203 ? -17.149 24.500 92.342 1.00 38.09 203 ASN A C 1
ATOM 1594 O O . ASN A 1 203 ? -16.044 23.922 92.228 1.00 38.09 203 ASN A O 1
#

Secondary structure (DSSP, 8-state):
-----------------------S-S-EEEEE--TTS---BSSEEE--SSS--EEE----TT------HHHHHTS-GGGS-B--EEEEEESS--SS-PPPTTHHHHH-TT-B----TTSPPPPEEEEEEEE-TTS-EEEEEEEE-------HHHHHHHHHHHHHHHHHHHHHHHHHHTT---S--------PPPP--------

Sequence (203 aa):
MTSNVSPETTTSTVQPSSANDLTLVDYFVLVGHDNNAFLQATILIFFSETFQILVLFQIEPGGTNNLDAAELLYIPPLERSYVASVLYHFPERRSAYSFPSEIVSLCMPKGLKFYTQNDVPPPAMHTFANIREDGSRINGCALIYYEEVKDTRLCEYMSQLHTEHVRVLTAREKATERAHVPPGTVSGGTHTLPRGNRKVCLN

Foldseek 3Di:
DDDDDDDDDDDPPPDPPPPPPPDPDPKDWDKFDDPPDDWDQQWDFDDDPPDDTDTDGDDPPDAPDPDDPLNVLLPQQQQGATAMDTPDMPPPDDPPDDDDPCVNCQQPVSHYGDDDPVDADAKDKDKDWDQDPVRDIDIDMHIDDDDDDPDVVVVVVSVVSNVSSVVSVVVVVVVVVVPPDDPDPPDDDDDDDDDDDDDDDDD